Protein AF-A0A1F8GRA8-F1 (afdb_monomer)

Mean predicted aligned error: 15.71 Å

pLDDT: mean 72.62, std 23.19, range [29.02, 98.44]

Organism: NCBI:txid1802701

Solvent-accessible surface area (backbone atoms only — not comparable to full-atom values): 17916 Å² total; per-residue (Å²): 145,88,84,86,67,64,68,67,53,56,54,51,50,64,66,50,58,81,74,65,94,75,79,96,71,73,66,65,79,77,38,56,89,81,42,40,51,81,45,82,34,60,56,68,60,77,49,90,48,97,50,31,36,39,35,34,31,73,59,26,35,38,39,34,60,71,55,36,88,76,52,77,85,74,80,91,77,90,82,91,85,70,95,85,58,67,48,66,90,45,57,40,81,44,78,54,94,94,37,60,22,45,32,38,43,38,69,44,68,89,48,102,39,31,29,46,35,39,37,42,29,34,71,88,76,70,48,74,35,48,41,34,40,32,30,46,87,64,38,69,75,46,82,45,66,47,72,69,25,66,70,36,59,72,61,36,53,52,52,48,51,53,55,76,68,34,86,77,50,36,71,80,48,77,66,68,67,30,62,85,38,71,90,27,41,66,65,36,40,52,63,67,36,63,62,52,69,60,47,60,77,68,56,82,54,59,67,43,82,53,59,72,63,78,35,87,53,85,52,61,71,78,69,36,76,86,46,60,74,47,81,46,77,61,95,48,37,41,34,40,27,24,61,58,36,46,28,37,33,32,35,66,80,82,60,27,25,30,62,73,45,69,48,93,46,70,84,54,31,58,78,49,70,46,74,80,46,91,49,28,36,35,37,32,42,74,89,77,66,43,76,54,34,35,39,31,71,81,78,32,31,35,34,59,113

Nearest PDB structures (foldseek):
  7vph-assembly1_A  TM=5.111E-01  e=4.754E-01  Homo sapiens
  1xs0-assembly2_B  TM=5.071E-01  e=1.178E+00  Escherichia coli K-12
  7aeo-assembly1_A-2  TM=2.341E-01  e=4.754E-01  Homo sapiens
  8c7g-assembly1_A  TM=2.022E-01  e=1.242E+00  Drosophila melanogaster

Foldseek 3Di:
DPDPPPVVVVVVVVVCVVPDDDDDDPPVVVQVPPFWDWDFDADWDWDDDPFWIWIHHHTTIIIGGRPRVVPVVPDDDDDDDDPDHQPCVQWDFDQDPNFTWTWGWDWDPVDVQIKIKIWIAGPVPRDIWIWIFTGHFQEGDDIDGDPVNVVPVRSVVVSVVVQVPDPRHHDQDPLNVPLPRLLCQLVVQCVQCPCVVVCLVVVPDQKDAGDKDWDLDDSCVSFQVVADWDWDDDPQWIWIFRQLFFIKIAGPVVRIIITLGGDPGNQQGFDDWDPPDPFKIWTAGPPPRDTAWIAGNVRRMIGGD

Sequence (305 aa):
MAKKLILPLIIIALVAWKFWPTPEIDAASILEDKYAVSVLASDSRTVDGQDYIAGVTADRVIVLKNVAKIWQEIDNAESNCSSLEFCLSSLKIEEFNDRPYLYINHLDAGSGFGTLIFTLIDLGTQKEYHIGVSGPHNRYENIEVDSETKANTAIYDFLLEKVEKSDLVYRPSGEDLNKENPKNASTRWLIDNEGIHRSIEVGYLKEIPLKFKSYNVDLVEPLSGGATLMEFDNKNYHITSIFKGPVVAYNKTTKDYFILWVPADVYDWVSKIDFVTDSKVRFYDRMDDKAVFDIDLRSNTLELD

Structure (mmCIF, N/CA/C/O backbone):
data_AF-A0A1F8GRA8-F1
#
_entry.id   AF-A0A1F8GRA8-F1
#
loop_
_atom_site.group_PDB
_atom_site.id
_atom_site.type_symbol
_atom_site.label_atom_id
_atom_site.label_alt_id
_atom_site.label_comp_id
_atom_site.label_asym_id
_atom_site.label_entity_id
_atom_site.label_seq_id
_atom_site.pdbx_PDB_ins_code
_atom_site.Cartn_x
_atom_site.Cartn_y
_atom_site.Cartn_z
_atom_site.occupancy
_atom_site.B_iso_or_equiv
_atom_site.auth_seq_id
_atom_site.auth_comp_id
_atom_site.auth_asym_id
_atom_site.auth_atom_id
_atom_site.pdbx_PDB_model_num
ATOM 1 N N . MET A 1 1 ? -59.518 -2.933 38.934 1.00 38.94 1 MET A N 1
ATOM 2 C CA . MET A 1 1 ? -58.776 -4.210 38.868 1.00 38.94 1 MET A CA 1
ATOM 3 C C . MET A 1 1 ? -58.580 -4.579 37.391 1.00 38.94 1 MET A C 1
ATOM 5 O O . MET A 1 1 ? -59.310 -5.407 36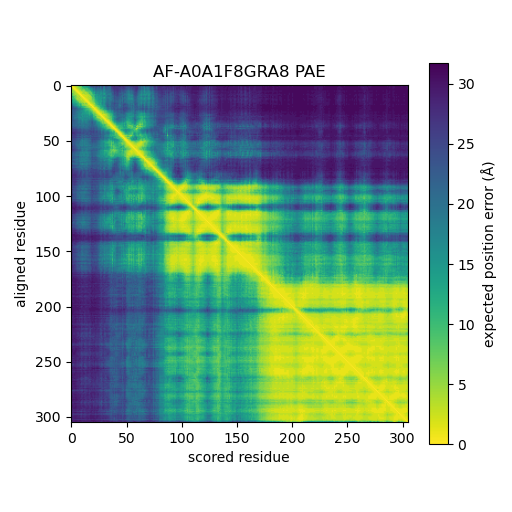.881 1.00 38.94 1 MET A O 1
ATOM 9 N N . ALA A 1 2 ? -57.677 -3.880 36.682 1.00 37.47 2 ALA A N 1
ATOM 10 C CA . ALA A 1 2 ? -57.379 -4.086 35.249 1.00 37.47 2 ALA A CA 1
ATOM 11 C C . ALA A 1 2 ? -56.086 -3.334 34.837 1.00 37.47 2 ALA A C 1
ATOM 13 O O . ALA A 1 2 ? -56.133 -2.386 34.064 1.00 37.47 2 ALA A O 1
ATOM 14 N N . LYS A 1 3 ? -54.928 -3.672 35.428 1.00 34.47 3 LYS A N 1
ATOM 15 C CA . LYS A 1 3 ? -53.634 -3.013 35.111 1.00 34.47 3 LYS A CA 1
ATOM 16 C C . LYS A 1 3 ? -52.426 -3.960 34.994 1.00 34.47 3 LYS A C 1
ATOM 18 O O . LYS A 1 3 ? -51.296 -3.496 34.986 1.00 34.47 3 LYS A O 1
ATOM 23 N N . LYS A 1 4 ? -52.631 -5.279 34.893 1.00 39.62 4 LYS A N 1
ATOM 24 C CA . LYS A 1 4 ? -51.528 -6.267 34.905 1.00 39.62 4 LYS A CA 1
ATOM 25 C C . LYS A 1 4 ? -51.338 -7.089 33.622 1.00 39.62 4 LYS A C 1
ATOM 27 O O . LYS A 1 4 ? -50.551 -8.021 33.640 1.00 39.62 4 LYS A O 1
ATOM 32 N N . LEU A 1 5 ? -51.991 -6.737 32.511 1.00 32.06 5 LEU A N 1
ATOM 33 C CA . LEU A 1 5 ? -51.879 -7.500 31.254 1.00 32.06 5 LEU A CA 1
ATOM 34 C C . LEU A 1 5 ? -51.248 -6.752 30.067 1.00 32.06 5 LEU A C 1
ATOM 36 O O . LEU A 1 5 ? -51.162 -7.320 28.989 1.00 32.06 5 LEU A O 1
ATOM 40 N N . ILE A 1 6 ? -50.776 -5.513 30.235 1.00 38.94 6 ILE A N 1
ATOM 41 C CA . ILE A 1 6 ? -50.302 -4.706 29.092 1.00 38.94 6 ILE A CA 1
ATOM 42 C C . ILE A 1 6 ? -48.860 -5.070 28.680 1.00 38.94 6 ILE A C 1
ATOM 44 O O . ILE A 1 6 ? -48.550 -5.096 27.496 1.00 38.94 6 ILE A O 1
ATOM 48 N N . LEU A 1 7 ? -47.991 -5.429 29.631 1.00 35.69 7 LEU A N 1
ATOM 49 C CA . LEU A 1 7 ? -46.568 -5.687 29.359 1.00 35.69 7 LEU A CA 1
ATOM 50 C C . LEU A 1 7 ? -46.282 -6.966 28.535 1.00 35.69 7 LEU A C 1
ATOM 52 O O . LEU A 1 7 ? -45.469 -6.895 27.618 1.00 35.69 7 LEU A O 1
ATOM 56 N N . PRO A 1 8 ? -46.955 -8.112 28.777 1.00 35.28 8 PRO A N 1
ATOM 57 C CA . PRO A 1 8 ? -46.742 -9.316 27.966 1.00 35.28 8 PRO A CA 1
ATOM 58 C C . PRO A 1 8 ? -47.212 -9.147 26.513 1.00 35.28 8 PRO A C 1
ATOM 60 O O . PRO A 1 8 ? -46.655 -9.754 25.607 1.00 35.28 8 PRO A O 1
ATOM 63 N N . LEU A 1 9 ? -48.218 -8.296 26.279 1.00 31.61 9 LEU A N 1
ATOM 64 C CA . LEU A 1 9 ? -48.796 -8.050 24.954 1.00 31.61 9 LEU A CA 1
ATOM 65 C C . LEU A 1 9 ? -47.898 -7.181 24.060 1.00 31.61 9 LEU A C 1
ATOM 67 O O . LEU A 1 9 ? -47.865 -7.401 22.854 1.00 31.61 9 LEU A O 1
ATOM 71 N N . ILE A 1 10 ? -47.124 -6.258 24.640 1.00 40.72 10 ILE A N 1
ATOM 72 C CA . ILE A 1 10 ? -46.141 -5.443 23.902 1.00 40.72 10 ILE A CA 1
ATOM 73 C C . ILE A 1 10 ? -44.953 -6.306 23.442 1.00 40.72 10 ILE A C 1
ATOM 75 O O . ILE A 1 10 ? -44.468 -6.156 22.325 1.00 40.72 10 ILE A O 1
ATOM 79 N N . ILE A 1 11 ? -44.533 -7.269 24.268 1.00 38.31 11 ILE A N 1
ATOM 80 C CA . ILE A 1 11 ? -43.420 -8.177 23.951 1.00 38.31 11 ILE A CA 1
ATOM 81 C C . ILE A 1 11 ? -43.832 -9.202 22.880 1.00 38.31 11 ILE A C 1
ATOM 83 O O . ILE A 1 11 ? -43.063 -9.475 21.961 1.00 38.31 11 ILE A O 1
ATOM 87 N N . ILE A 1 12 ? -45.072 -9.708 22.924 1.00 35.72 12 ILE A N 1
ATOM 88 C CA . ILE A 1 12 ? -45.616 -10.574 21.861 1.00 35.72 12 ILE A CA 1
ATOM 89 C C . ILE A 1 12 ? -45.746 -9.808 20.531 1.00 35.72 12 ILE A C 1
ATOM 91 O O . ILE A 1 12 ? -45.500 -10.387 19.475 1.00 35.72 12 ILE A O 1
ATOM 95 N N . ALA A 1 13 ? -46.064 -8.508 20.561 1.00 35.28 13 ALA A N 1
ATOM 96 C CA . ALA A 1 13 ? -46.162 -7.684 19.355 1.00 35.28 13 ALA A CA 1
ATOM 97 C C . ALA A 1 13 ? -44.804 -7.458 18.658 1.00 35.28 13 ALA A C 1
ATOM 99 O O . ALA A 1 13 ? -44.751 -7.470 17.431 1.00 35.28 13 ALA A O 1
ATOM 100 N N . LEU A 1 14 ? -43.704 -7.340 19.414 1.00 38.41 14 LEU A N 1
ATOM 101 C CA . LEU A 1 14 ? -42.347 -7.205 18.857 1.00 38.41 14 LEU A CA 1
ATOM 102 C C . LEU A 1 14 ? -41.827 -8.509 18.226 1.00 38.41 14 LEU A C 1
ATOM 104 O O . LEU A 1 14 ? -41.132 -8.467 17.215 1.00 38.41 14 LEU A O 1
ATOM 108 N N . VAL A 1 15 ? -42.214 -9.674 18.759 1.00 35.38 15 VAL A N 1
ATOM 109 C CA . VAL A 1 15 ? -41.854 -10.986 18.181 1.00 35.38 15 VAL A CA 1
ATOM 110 C C . VAL A 1 15 ? -42.743 -11.340 16.976 1.00 35.38 15 VAL A C 1
ATOM 112 O O . VAL A 1 15 ? -42.276 -11.948 16.012 1.00 35.38 15 VAL A O 1
ATOM 115 N N . ALA A 1 16 ? -44.010 -10.911 16.974 1.00 31.11 16 ALA A N 1
ATOM 116 C CA . ALA A 1 16 ? -44.929 -11.092 15.845 1.00 31.11 16 ALA A CA 1
ATOM 117 C C . ALA A 1 16 ? -44.652 -10.146 14.656 1.00 31.11 16 ALA A C 1
ATOM 119 O O . ALA A 1 16 ? -45.157 -10.383 13.555 1.00 31.11 16 ALA A O 1
ATOM 120 N N . TRP A 1 17 ? -43.813 -9.119 14.842 1.00 37.03 17 TRP A N 1
ATOM 121 C CA . TRP A 1 17 ? -43.424 -8.139 13.817 1.00 37.03 17 TRP A CA 1
ATOM 122 C C . TRP A 1 17 ? -42.727 -8.772 12.601 1.00 37.03 17 TRP A C 1
ATOM 124 O O . TRP A 1 17 ? -42.743 -8.222 11.505 1.00 37.03 17 TRP A O 1
ATOM 134 N N . LYS A 1 18 ? -42.192 -9.990 12.764 1.00 37.09 18 LYS A N 1
ATOM 135 C CA . LYS A 1 18 ? -41.554 -10.761 11.691 1.00 37.09 18 LYS A CA 1
ATOM 136 C C . LYS A 1 18 ? -42.541 -11.338 10.662 1.00 37.09 18 LYS A C 1
ATOM 138 O O . LYS A 1 18 ? -42.082 -11.850 9.645 1.00 37.09 18 LYS A O 1
ATOM 143 N N . PHE A 1 19 ? -43.861 -11.296 10.905 1.00 32.94 19 PHE A N 1
ATOM 144 C CA . PHE A 1 19 ? -44.804 -12.088 10.105 1.00 32.94 19 PHE A CA 1
ATOM 145 C C . PHE A 1 19 ? -45.993 -11.387 9.444 1.00 32.94 19 PHE A C 1
ATOM 147 O O . PHE A 1 19 ? -46.486 -12.015 8.522 1.00 32.94 19 PHE A O 1
ATOM 154 N N . TRP A 1 20 ? -46.434 -10.157 9.764 1.00 29.02 20 TRP A N 1
ATOM 155 C CA . TRP A 1 20 ? -47.530 -9.482 9.017 1.00 29.02 20 TRP A CA 1
ATOM 156 C C . TRP A 1 20 ? -47.402 -7.944 8.954 1.00 29.02 20 TRP A C 1
ATOM 158 O O . TRP A 1 20 ? -46.931 -7.340 9.916 1.00 29.02 20 TRP A O 1
ATOM 168 N N . PRO A 1 21 ? -47.887 -7.281 7.880 1.00 35.12 21 PRO A N 1
ATOM 169 C CA . PRO A 1 21 ? -47.778 -5.834 7.715 1.00 35.12 21 PRO A CA 1
ATOM 170 C C . PRO A 1 21 ? -49.035 -5.120 8.237 1.00 35.12 21 PRO A C 1
ATOM 172 O O . PRO A 1 21 ? -50.057 -5.123 7.560 1.00 35.12 21 PRO A O 1
ATOM 175 N N . THR A 1 22 ? -48.988 -4.490 9.415 1.00 30.08 22 THR A N 1
ATOM 176 C CA . THR A 1 22 ? -49.979 -3.471 9.848 1.00 30.08 22 THR A CA 1
ATOM 177 C C . THR A 1 22 ? -49.366 -2.523 10.903 1.00 30.08 22 THR A C 1
ATOM 179 O O . THR A 1 22 ? -48.284 -2.810 11.410 1.00 30.08 22 THR A O 1
ATOM 182 N N . PRO A 1 23 ? -50.031 -1.386 11.193 1.00 31.55 23 PRO A N 1
ATOM 183 C CA . PRO A 1 23 ?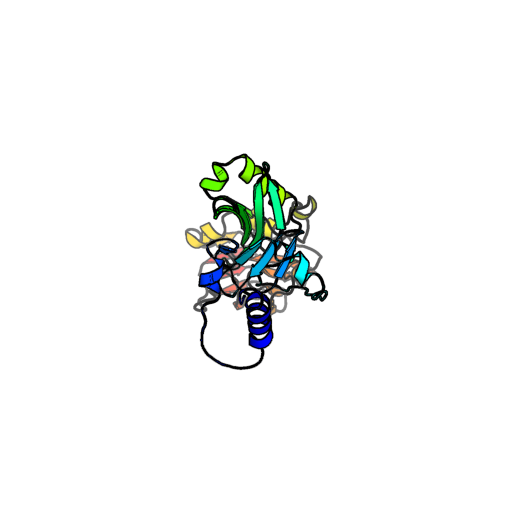 -49.538 -0.021 10.984 1.00 31.55 23 PRO A CA 1
ATOM 184 C C . PRO A 1 23 ? -48.407 0.404 11.943 1.00 31.55 23 PRO A C 1
ATOM 186 O O . PRO A 1 23 ? -48.332 -0.069 13.075 1.00 31.55 23 PRO A O 1
ATOM 189 N N . GLU A 1 24 ? -47.569 1.343 11.494 1.00 35.84 24 GLU A N 1
ATOM 190 C CA . GLU A 1 24 ? -46.482 1.970 12.261 1.00 35.84 24 GLU A CA 1
ATOM 191 C C . GLU A 1 24 ? -46.962 2.471 13.633 1.00 35.84 24 GLU A C 1
ATOM 193 O O . GLU A 1 24 ? -47.624 3.502 13.755 1.00 35.84 24 GLU A O 1
ATOM 198 N N . ILE A 1 25 ? -46.617 1.728 14.683 1.00 34.84 25 ILE A N 1
ATOM 199 C CA . ILE A 1 25 ? -46.577 2.244 16.047 1.00 34.84 25 ILE A CA 1
ATOM 200 C C . ILE A 1 25 ? -45.105 2.517 16.326 1.00 34.84 25 ILE A C 1
ATOM 202 O O . ILE A 1 25 ? -44.299 1.587 16.358 1.00 34.84 25 ILE A O 1
ATOM 206 N N . ASP A 1 26 ? -44.767 3.793 16.499 1.00 40.56 26 ASP A N 1
ATOM 207 C CA . ASP A 1 26 ? -43.420 4.258 16.819 1.00 40.56 26 ASP A CA 1
ATOM 208 C C . ASP A 1 26 ? -43.030 3.821 18.241 1.00 40.56 26 ASP A C 1
ATOM 210 O O . ASP A 1 26 ? -43.221 4.532 19.231 1.00 40.56 26 ASP A O 1
ATOM 214 N N . ALA A 1 27 ? -42.533 2.588 18.345 1.00 35.03 27 ALA A N 1
ATOM 215 C CA . ALA A 1 27 ? -42.072 1.988 19.590 1.00 35.03 27 ALA A CA 1
ATOM 216 C C . ALA A 1 27 ? -40.836 2.703 20.172 1.00 35.03 27 ALA A C 1
ATOM 218 O O . ALA A 1 27 ? -40.592 2.576 21.374 1.00 35.03 27 ALA A O 1
ATOM 219 N N . ALA A 1 28 ? -40.094 3.474 19.363 1.00 36.34 28 ALA A N 1
ATOM 220 C CA . ALA A 1 28 ? -38.938 4.242 19.820 1.00 36.34 28 ALA A CA 1
ATOM 221 C C . ALA A 1 28 ? -39.371 5.376 20.765 1.00 36.34 28 ALA A C 1
ATOM 223 O O . ALA A 1 28 ? -38.799 5.526 21.845 1.00 36.34 28 ALA A O 1
ATOM 224 N N . SER A 1 29 ? -40.484 6.051 20.451 1.00 36.22 29 SER A N 1
ATOM 225 C CA . SER A 1 29 ? -41.039 7.142 21.273 1.00 36.22 29 SER A CA 1
ATOM 226 C C . SER A 1 29 ? -41.437 6.745 22.707 1.00 36.22 29 SER A C 1
ATOM 228 O O . SER A 1 29 ? -41.532 7.594 23.590 1.00 36.22 29 SER A O 1
ATOM 230 N N . ILE A 1 30 ? -41.670 5.453 22.976 1.00 36.81 30 ILE A N 1
ATOM 231 C CA . ILE A 1 30 ? -42.109 4.955 24.294 1.00 36.81 30 ILE A CA 1
ATOM 232 C C . ILE A 1 30 ? -40.911 4.620 25.209 1.00 36.81 30 ILE A C 1
ATOM 234 O O . ILE A 1 30 ? -41.074 4.527 26.430 1.00 36.81 30 ILE A O 1
ATOM 238 N N . LEU A 1 31 ? -39.707 4.442 24.651 1.00 38.72 31 LEU A N 1
ATOM 239 C CA . LEU A 1 31 ? -38.525 3.938 25.369 1.00 38.72 31 LEU A CA 1
ATOM 240 C C . LEU A 1 31 ? -37.440 5.001 25.629 1.00 38.72 31 LEU A C 1
ATOM 242 O O . LEU A 1 31 ? -36.663 4.838 26.578 1.00 38.72 31 LEU A O 1
ATOM 246 N N . GLU A 1 32 ? -37.416 6.083 24.844 1.00 41.16 32 GLU A N 1
ATOM 247 C CA . GLU A 1 32 ? -36.390 7.144 24.882 1.00 41.16 32 GLU A CA 1
ATOM 248 C C . GLU A 1 32 ? -36.290 7.878 26.234 1.00 41.16 32 GLU A C 1
ATOM 250 O O . GLU A 1 32 ? -35.200 8.264 26.643 1.00 41.16 32 GLU A O 1
ATOM 255 N N . ASP A 1 33 ? -37.376 7.980 27.004 1.00 40.03 33 ASP A N 1
ATOM 256 C CA . ASP A 1 33 ? -37.388 8.824 28.212 1.00 40.03 33 ASP A CA 1
ATOM 257 C C . ASP A 1 33 ? -36.866 8.151 29.498 1.00 40.03 33 ASP A C 1
ATOM 259 O O . ASP A 1 33 ? -36.750 8.809 30.538 1.00 40.03 33 ASP A O 1
ATOM 263 N N . LYS A 1 34 ? -36.569 6.839 29.495 1.00 36.44 34 LYS A N 1
ATOM 264 C CA . LYS A 1 34 ? -36.129 6.142 30.729 1.00 36.44 34 LYS A CA 1
ATOM 265 C C . LYS A 1 34 ? -35.102 5.022 30.588 1.00 36.44 34 LYS A C 1
ATOM 267 O O . LYS A 1 34 ? -34.460 4.711 31.593 1.00 36.44 34 LYS A O 1
ATOM 272 N N . TYR A 1 35 ? -34.984 4.372 29.430 1.00 38.34 35 TYR A N 1
ATOM 273 C CA . TYR A 1 35 ? -34.264 3.091 29.347 1.00 38.34 35 TYR A CA 1
ATOM 274 C C . TYR A 1 35 ? -33.396 2.916 28.098 1.00 38.34 35 TYR A C 1
ATOM 276 O O . TYR A 1 35 ? -32.721 1.891 28.022 1.00 38.34 35 TYR A O 1
ATOM 284 N N . ALA A 1 36 ? -33.398 3.878 27.169 1.00 42.53 36 ALA A N 1
ATOM 285 C CA . ALA A 1 36 ? -32.696 3.798 25.892 1.00 42.53 36 ALA A CA 1
ATOM 286 C C . ALA A 1 36 ? -31.819 5.037 25.640 1.00 42.53 36 ALA A C 1
ATOM 288 O O . ALA A 1 36 ? -32.279 6.162 25.813 1.00 42.53 36 ALA A O 1
ATOM 289 N N . VAL A 1 37 ? -30.575 4.828 25.200 1.00 46.31 37 VAL A N 1
ATOM 290 C CA . VAL A 1 37 ? -29.747 5.858 24.545 1.00 46.31 37 VAL A CA 1
ATOM 291 C C . VAL A 1 37 ? -29.644 5.481 23.070 1.00 46.31 37 VAL A C 1
ATOM 293 O O . VAL A 1 37 ? -29.324 4.331 22.772 1.00 46.31 37 VAL A O 1
ATOM 296 N N . SER A 1 38 ? -29.952 6.427 22.180 1.00 42.97 38 SER A N 1
ATOM 297 C CA . SER A 1 38 ? -29.858 6.291 20.722 1.00 42.97 38 SER A CA 1
ATOM 298 C C . SER A 1 38 ? -28.660 7.099 20.219 1.00 42.97 38 SER A C 1
ATOM 300 O O . SER A 1 38 ? -28.699 8.325 20.263 1.00 42.97 38 SER A O 1
ATOM 302 N N . VAL A 1 39 ? -27.624 6.429 19.720 1.00 46.91 39 VAL A N 1
ATOM 303 C CA . VAL A 1 39 ? -26.461 7.036 19.025 1.00 46.91 39 VAL A CA 1
ATOM 304 C C . VAL A 1 39 ? -26.535 6.650 17.552 1.00 46.91 39 VAL A C 1
ATOM 306 O O . VAL A 1 39 ? -27.172 5.652 17.287 1.00 46.91 39 VAL A O 1
ATOM 309 N N . LEU A 1 40 ? -25.962 7.364 16.580 1.00 42.66 40 LEU A N 1
ATOM 310 C CA . LEU A 1 40 ? -26.066 6.960 15.164 1.00 42.66 40 LEU A CA 1
ATOM 311 C C . LEU A 1 40 ? -25.145 5.752 14.826 1.00 42.66 40 LEU A C 1
ATOM 313 O O . LEU A 1 40 ? -23.978 5.782 15.197 1.00 42.66 40 LEU A O 1
ATOM 317 N N . ALA A 1 41 ? -25.611 4.703 14.128 1.00 40.16 41 ALA A N 1
ATOM 318 C CA . ALA A 1 41 ? -24.789 3.568 13.637 1.00 40.16 41 ALA A CA 1
ATOM 319 C C . ALA A 1 41 ? -25.473 2.736 12.536 1.00 40.16 41 ALA A C 1
ATOM 321 O O . ALA A 1 41 ? -26.677 2.786 12.433 1.00 40.16 41 ALA A O 1
ATOM 322 N N . SER A 1 42 ? -24.748 1.946 11.734 1.00 34.59 42 SER A N 1
ATOM 323 C CA . SER A 1 42 ? -25.339 1.112 10.666 1.00 34.59 42 SER A CA 1
ATOM 324 C C . SER A 1 42 ? -25.218 -0.401 10.905 1.00 34.59 42 SER A C 1
ATOM 326 O O . SER A 1 42 ? -24.192 -0.886 11.371 1.00 34.59 42 SER A O 1
ATOM 328 N N . ASP A 1 43 ? -26.301 -1.098 10.538 1.00 34.25 43 ASP A N 1
ATOM 329 C CA . ASP A 1 43 ? -26.637 -2.532 10.563 1.00 34.25 43 ASP A CA 1
ATOM 330 C C . ASP A 1 43 ? -26.826 -3.262 11.905 1.00 34.25 43 ASP A C 1
ATOM 332 O O . ASP A 1 43 ? -26.076 -3.119 12.860 1.00 34.25 43 ASP A O 1
ATOM 336 N N . SER A 1 44 ? -27.873 -4.102 11.970 1.00 33.19 44 SER A N 1
ATOM 337 C CA . SER A 1 44 ? -28.440 -4.611 13.225 1.00 33.19 44 SER A CA 1
ATOM 338 C C . SER A 1 44 ? -27.918 -5.952 13.724 1.00 33.19 44 SER A C 1
ATOM 340 O O . SER A 1 44 ? -27.968 -6.930 12.980 1.00 33.19 44 SER A O 1
ATOM 342 N N . ARG A 1 45 ? 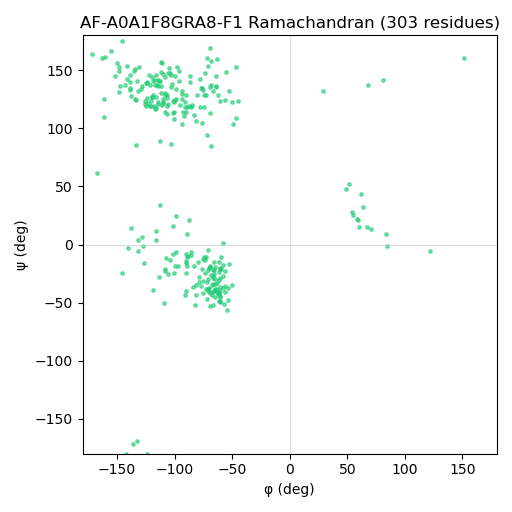-27.554 -6.016 15.016 1.00 37.41 45 ARG A N 1
ATOM 343 C CA . ARG A 1 45 ? -27.360 -7.223 15.856 1.00 37.41 45 ARG A CA 1
ATOM 344 C C . ARG A 1 45 ? -27.146 -6.809 17.336 1.00 37.41 45 ARG A C 1
ATOM 346 O O . ARG A 1 45 ? -26.907 -5.631 17.607 1.00 37.41 45 ARG A O 1
ATOM 353 N N . THR A 1 46 ? -27.283 -7.749 18.281 1.00 41.38 46 THR A N 1
ATOM 354 C CA . THR A 1 46 ? -27.322 -7.520 19.747 1.00 41.38 46 THR A CA 1
ATOM 355 C C . THR A 1 46 ? -26.063 -7.984 20.500 1.00 41.38 46 THR A C 1
ATOM 357 O O . THR A 1 46 ? -25.509 -9.026 20.163 1.00 41.38 46 THR A O 1
ATOM 360 N N . VAL A 1 47 ? -25.645 -7.259 21.551 1.00 40.31 47 VAL A N 1
ATOM 361 C CA . VAL A 1 47 ? -24.518 -7.618 22.450 1.00 40.31 47 VAL A CA 1
ATOM 362 C C . VAL A 1 47 ? -24.964 -7.669 23.921 1.00 40.31 47 VAL A C 1
ATOM 364 O O . VAL A 1 47 ? -25.731 -6.807 24.356 1.00 40.31 47 VAL A O 1
ATOM 367 N N . ASP A 1 48 ? -24.476 -8.676 24.664 1.00 42.75 48 ASP A N 1
ATOM 368 C CA . ASP A 1 48 ? -24.846 -9.025 26.050 1.00 42.75 48 ASP A CA 1
ATOM 369 C C . ASP A 1 48 ? -23.798 -8.543 27.076 1.00 42.75 48 ASP A C 1
ATOM 371 O O . ASP A 1 48 ? -22.618 -8.895 27.012 1.00 42.75 48 ASP A O 1
ATOM 375 N N . GLY A 1 49 ? -24.245 -7.746 28.047 1.00 46.94 49 GLY A N 1
ATOM 376 C CA . GLY A 1 49 ? -23.546 -7.446 29.294 1.00 46.94 49 GLY A CA 1
ATOM 377 C C . GLY A 1 49 ? -24.542 -7.550 30.449 1.00 46.94 49 GLY A C 1
ATOM 378 O O . GLY A 1 49 ? -25.727 -7.302 30.252 1.00 46.94 49 GLY A O 1
ATOM 379 N N . GLN A 1 50 ? -24.085 -7.905 31.657 1.00 47.28 50 GLN A N 1
ATOM 380 C CA . GLN A 1 50 ? -24.940 -8.423 32.748 1.00 47.28 50 GLN A CA 1
ATOM 381 C C . GLN A 1 50 ? -26.178 -7.573 33.128 1.00 47.28 50 GLN A C 1
ATOM 383 O O . GLN A 1 50 ? -27.106 -8.130 33.708 1.00 47.28 50 GLN A O 1
ATOM 388 N N . ASP A 1 51 ? -26.250 -6.293 32.734 1.00 49.03 51 ASP A N 1
ATOM 389 C CA . ASP A 1 51 ? -27.417 -5.413 32.912 1.00 49.03 51 ASP A CA 1
ATOM 390 C C . ASP A 1 51 ? -27.848 -4.618 31.651 1.00 49.03 51 ASP A C 1
ATOM 392 O O . ASP A 1 51 ? -28.775 -3.802 31.734 1.00 49.03 51 ASP A O 1
ATOM 396 N N . TYR A 1 52 ? -27.225 -4.824 30.482 1.00 51.56 52 TYR A N 1
ATOM 397 C CA . TYR A 1 52 ? -27.450 -4.014 29.272 1.00 51.56 52 TYR A CA 1
ATOM 398 C C . TYR A 1 52 ? -27.512 -4.867 27.996 1.00 51.56 52 TYR A C 1
ATOM 400 O O . TYR A 1 52 ? -26.707 -5.774 27.815 1.00 51.56 52 TYR A O 1
ATOM 408 N N . ILE A 1 53 ? -28.436 -4.532 27.089 1.00 52.47 53 ILE A N 1
ATOM 409 C CA . ILE A 1 53 ? -28.460 -5.034 25.706 1.00 52.47 53 ILE A CA 1
ATOM 410 C C . ILE A 1 53 ? -28.207 -3.847 24.783 1.00 52.47 53 ILE A C 1
ATOM 412 O O . ILE A 1 53 ? -28.980 -2.892 24.806 1.00 52.47 53 ILE A O 1
ATOM 416 N N . ALA A 1 54 ? -27.160 -3.899 23.966 1.00 52.28 54 ALA A N 1
ATOM 417 C CA . ALA A 1 54 ? -26.975 -2.949 22.871 1.00 52.28 54 ALA A CA 1
ATOM 418 C C . ALA A 1 54 ? -27.455 -3.599 21.572 1.00 52.28 54 ALA A C 1
ATOM 420 O O . ALA A 1 54 ? -27.006 -4.694 21.249 1.00 52.28 54 ALA A O 1
ATOM 421 N N . GLY A 1 55 ? -28.375 -2.961 20.855 1.00 51.16 55 GLY A N 1
ATOM 422 C CA . GLY A 1 55 ? -28.800 -3.351 19.515 1.00 51.16 55 GLY A CA 1
ATOM 423 C C . GLY A 1 55 ? -28.428 -2.259 18.526 1.00 51.16 55 GLY A C 1
ATOM 424 O O . GLY A 1 55 ? -28.599 -1.085 18.825 1.00 51.16 55 GLY A O 1
ATOM 425 N N . VAL A 1 56 ? -27.920 -2.626 17.360 1.00 46.75 56 VAL A N 1
ATOM 426 C CA . VAL A 1 56 ? -27.648 -1.665 16.282 1.00 46.75 56 VAL A CA 1
ATOM 427 C C . VAL A 1 56 ? -28.820 -1.691 15.277 1.00 46.75 56 VAL A C 1
ATOM 429 O O . VAL A 1 56 ? -29.543 -2.683 15.197 1.00 46.75 56 VAL A O 1
ATOM 432 N N . THR A 1 57 ? -29.094 -0.604 14.568 1.00 48.66 57 THR A N 1
ATOM 433 C CA . THR A 1 57 ? -30.010 -0.485 13.418 1.00 48.66 57 THR A CA 1
ATOM 434 C C . THR A 1 57 ? -29.224 0.080 12.235 1.00 48.66 57 THR A C 1
ATOM 436 O O . THR A 1 57 ? -28.037 0.335 12.361 1.00 48.66 57 THR A O 1
ATOM 439 N N . ALA A 1 58 ? -29.850 0.279 11.071 1.00 40.66 58 ALA A N 1
ATOM 440 C CA . ALA A 1 58 ? -29.193 0.903 9.914 1.00 40.66 58 ALA A CA 1
ATOM 441 C C . ALA A 1 58 ? -28.684 2.336 10.179 1.00 40.66 58 ALA A C 1
ATOM 443 O O . ALA A 1 58 ? -27.815 2.814 9.453 1.00 40.66 58 ALA A O 1
ATOM 444 N N . ASP A 1 59 ? -29.231 3.015 11.186 1.00 40.97 59 ASP A N 1
ATOM 445 C CA . ASP A 1 59 ? -28.877 4.386 11.539 1.00 40.97 59 ASP A CA 1
ATOM 446 C C . ASP A 1 59 ? -28.593 4.624 13.029 1.00 40.97 59 ASP A C 1
ATOM 448 O O . ASP A 1 59 ? -28.172 5.733 13.333 1.00 40.97 59 ASP A O 1
ATOM 452 N N . ARG A 1 60 ? -28.779 3.663 13.958 1.00 45.59 60 ARG A N 1
ATOM 453 C CA . ARG A 1 60 ? -28.605 3.869 15.408 1.00 45.59 60 ARG A CA 1
ATOM 454 C C . ARG A 1 60 ? -27.970 2.708 16.194 1.00 45.59 60 ARG A C 1
ATOM 456 O O . ARG A 1 60 ? -28.158 1.551 15.863 1.00 45.59 60 ARG A O 1
ATOM 463 N N . VAL A 1 61 ? -27.305 2.989 17.317 1.00 52.62 61 VAL A N 1
ATOM 464 C CA . VAL A 1 61 ? -27.075 2.074 18.446 1.00 52.62 61 VAL A CA 1
ATOM 465 C C . VAL A 1 61 ? -28.097 2.392 19.529 1.00 52.62 61 VAL A C 1
ATOM 467 O O . VAL A 1 61 ? -28.161 3.520 20.012 1.00 52.62 61 VAL A O 1
ATOM 470 N N . ILE A 1 62 ? -28.866 1.391 19.936 1.00 57.38 62 ILE A N 1
ATOM 471 C CA . ILE A 1 62 ? -29.851 1.440 21.011 1.00 57.38 62 ILE A CA 1
ATOM 472 C C . ILE A 1 62 ? -29.303 0.642 22.191 1.00 57.38 62 ILE A C 1
ATOM 474 O O . ILE A 1 62 ? -29.185 -0.579 22.111 1.00 57.38 62 ILE A O 1
ATOM 478 N N . VAL A 1 63 ? -29.005 1.306 23.307 1.00 54.66 63 VAL A N 1
ATOM 479 C CA . VAL A 1 63 ? -28.580 0.633 24.548 1.00 54.66 63 VAL A CA 1
ATOM 480 C C . VAL A 1 63 ? -29.750 0.557 25.523 1.00 54.66 63 VAL A C 1
ATOM 482 O O . VAL A 1 63 ? -30.190 1.581 26.035 1.00 54.66 63 VAL A O 1
ATOM 485 N N . LEU A 1 64 ? -30.240 -0.652 25.799 1.00 55.09 64 LEU A N 1
ATOM 486 C CA . LEU A 1 64 ? -31.337 -0.938 26.723 1.00 55.09 64 LEU A CA 1
ATOM 487 C C . LEU A 1 64 ? -30.810 -1.425 28.075 1.00 55.09 64 LEU A C 1
ATOM 489 O O . LEU A 1 64 ? -30.146 -2.456 28.160 1.00 55.09 64 LEU A O 1
ATOM 493 N N . LYS A 1 65 ? -31.167 -0.726 29.155 1.00 51.12 65 LYS A N 1
ATOM 494 C CA . LYS A 1 65 ? -30.842 -1.115 30.540 1.00 51.12 65 LYS A CA 1
ATOM 495 C C . LYS A 1 65 ? -31.902 -2.066 31.123 1.00 51.12 65 LYS A C 1
ATOM 497 O O . LYS A 1 65 ? -33.094 -1.816 30.960 1.00 51.12 65 LYS A O 1
ATOM 502 N N . ASN A 1 66 ? -31.493 -3.094 31.877 1.00 53.53 66 ASN A N 1
ATOM 503 C CA . ASN A 1 66 ? -32.335 -4.048 32.634 1.00 53.53 66 ASN A CA 1
ATOM 504 C C . ASN A 1 66 ? -33.176 -5.073 31.834 1.00 53.53 66 ASN A C 1
ATOM 506 O O . ASN A 1 66 ? -34.042 -5.730 32.416 1.00 53.53 66 ASN A O 1
ATOM 510 N N . VAL A 1 67 ? -32.945 -5.263 30.532 1.00 50.16 67 VAL A N 1
ATOM 511 C CA . VAL A 1 67 ? -33.694 -6.260 29.723 1.00 50.16 67 VAL A CA 1
ATOM 512 C C . VAL A 1 67 ? -33.013 -7.645 29.711 1.00 50.16 67 VAL A C 1
ATOM 514 O O . VAL A 1 67 ? -33.659 -8.657 29.434 1.00 50.16 67 VAL A O 1
ATOM 517 N N . ALA A 1 68 ? -31.738 -7.714 30.114 1.00 45.62 68 ALA A N 1
ATOM 518 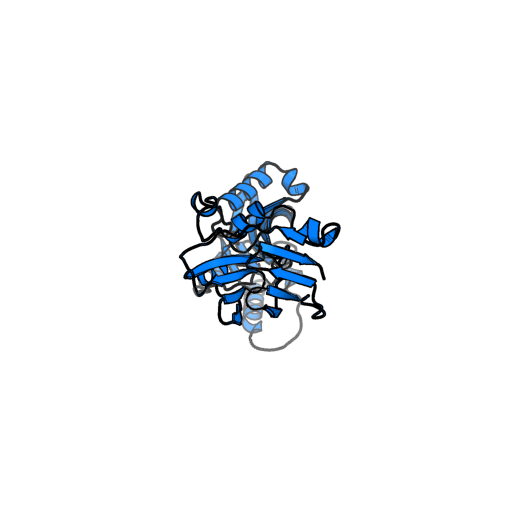C CA . ALA A 1 68 ? -30.879 -8.901 30.029 1.00 45.62 68 ALA A CA 1
ATOM 519 C C . ALA A 1 68 ? -31.445 -10.153 30.732 1.00 45.62 68 ALA A C 1
ATOM 521 O O . ALA A 1 68 ? -31.344 -11.261 30.211 1.00 45.62 68 ALA A O 1
ATOM 522 N N . LYS A 1 69 ? -32.146 -9.999 31.864 1.00 40.78 69 LYS A N 1
ATOM 523 C CA . LYS A 1 69 ? -32.591 -11.148 32.674 1.00 40.78 69 LYS A CA 1
ATOM 524 C C . LYS A 1 69 ? -33.687 -12.015 32.029 1.00 40.78 69 LYS A C 1
ATOM 526 O O . LYS A 1 69 ? -33.892 -13.138 32.471 1.00 40.78 69 LYS A O 1
ATOM 531 N N . ILE A 1 70 ? -34.416 -11.504 31.033 1.00 38.22 70 ILE A N 1
ATOM 532 C CA . ILE A 1 70 ? -35.507 -12.241 30.358 1.00 38.22 70 ILE A CA 1
ATOM 533 C C . ILE A 1 70 ? -35.043 -12.826 29.015 1.00 38.22 70 ILE A C 1
ATOM 535 O O . ILE A 1 70 ? -35.609 -13.807 28.545 1.00 38.22 70 ILE A O 1
ATOM 539 N N . TRP A 1 71 ? -34.013 -12.244 28.398 1.00 37.72 71 TRP A N 1
ATOM 540 C CA . TRP A 1 71 ? -33.595 -12.577 27.033 1.00 37.72 71 TRP A CA 1
ATOM 541 C C . TRP A 1 71 ? -32.436 -13.584 26.955 1.00 37.72 71 TRP A C 1
ATOM 543 O O . TRP A 1 71 ? -32.285 -14.254 25.937 1.00 37.72 71 TRP A O 1
ATOM 553 N N . GLN A 1 72 ? -31.684 -13.769 28.047 1.00 38.19 72 GLN A N 1
ATOM 554 C CA . GLN A 1 72 ? -30.596 -14.756 28.168 1.00 38.19 72 GLN A CA 1
ATOM 555 C C . GLN A 1 72 ? -31.031 -16.222 27.971 1.00 38.19 72 GLN A C 1
ATOM 557 O O . GLN A 1 72 ? -30.184 -17.099 27.830 1.00 38.19 72 GLN A O 1
ATOM 562 N N . GLU A 1 73 ? -32.334 -16.511 27.930 1.00 39.41 73 GLU A N 1
ATOM 563 C CA . GLU A 1 73 ? -32.844 -17.861 27.663 1.00 39.41 73 GLU A CA 1
ATOM 564 C C . GLU A 1 73 ? -32.976 -18.188 26.162 1.00 39.41 73 GLU A C 1
ATOM 566 O O . GLU A 1 73 ? -33.246 -19.342 25.831 1.00 39.41 73 GLU A O 1
ATOM 571 N N . ILE A 1 74 ? -32.803 -17.218 25.249 1.00 38.34 74 ILE A N 1
ATOM 572 C CA . ILE A 1 74 ? -33.254 -17.376 23.853 1.00 38.34 74 ILE A CA 1
ATOM 573 C C . ILE A 1 74 ? -32.139 -17.429 22.796 1.00 38.34 74 ILE A C 1
ATOM 575 O O . ILE A 1 74 ? -32.359 -18.106 21.795 1.00 38.34 74 ILE A O 1
ATOM 579 N N . ASP A 1 75 ? -30.959 -16.820 22.966 1.00 34.28 75 ASP A N 1
ATOM 580 C CA . ASP A 1 75 ? -30.088 -16.585 21.796 1.00 34.28 75 ASP A CA 1
ATOM 581 C C . ASP A 1 75 ? -28.608 -16.957 22.001 1.00 34.28 75 ASP A C 1
ATOM 583 O O . ASP A 1 75 ? -27.761 -16.137 22.338 1.00 34.28 75 ASP A O 1
ATOM 587 N N . ASN A 1 76 ? -28.298 -18.237 21.770 1.00 33.38 76 ASN A N 1
ATOM 588 C CA . ASN A 1 76 ? -26.941 -18.747 21.565 1.00 33.38 76 ASN A CA 1
ATOM 589 C C . ASN A 1 76 ? -26.817 -19.228 20.110 1.00 33.38 76 ASN A C 1
ATOM 591 O O . ASN A 1 76 ? -27.074 -20.402 19.839 1.00 33.38 76 ASN A O 1
ATOM 595 N N . ALA A 1 77 ? -26.424 -18.352 19.180 1.00 34.59 77 ALA A N 1
ATOM 596 C CA . ALA A 1 77 ? -25.902 -18.756 17.870 1.00 34.59 77 ALA A CA 1
ATOM 597 C C . ALA A 1 77 ? -25.116 -17.623 17.174 1.00 34.59 77 ALA A C 1
ATOM 599 O O . ALA A 1 77 ? -25.685 -16.634 16.733 1.00 34.59 77 ALA A O 1
ATOM 600 N N . GLU A 1 78 ? -23.797 -17.823 17.108 1.00 40.12 78 GLU A N 1
ATOM 601 C CA . GLU A 1 78 ? -22.832 -17.474 16.047 1.00 40.12 78 GLU A CA 1
ATOM 602 C C . GLU A 1 78 ? -23.059 -16.260 15.120 1.00 40.12 78 GLU A C 1
ATOM 604 O O . GLU A 1 78 ? -24.025 -16.196 14.366 1.00 40.12 78 GLU A O 1
ATOM 609 N N . SER A 1 79 ? -22.006 -15.442 14.959 1.00 37.03 79 SER A N 1
ATOM 610 C CA . SER A 1 79 ? -21.627 -14.948 13.624 1.00 37.03 79 SER A CA 1
ATOM 611 C C . SER A 1 79 ? -20.183 -14.432 13.557 1.00 37.03 79 SER A C 1
ATOM 613 O O . SER A 1 79 ? -19.811 -13.533 14.309 1.00 37.03 79 SER A O 1
ATOM 615 N N . ASN A 1 80 ? -19.408 -14.974 12.611 1.00 34.03 80 ASN A N 1
ATOM 616 C CA . ASN A 1 80 ? -18.150 -14.421 12.096 1.00 34.03 80 ASN A CA 1
ATOM 617 C C . ASN A 1 80 ? -18.434 -13.205 11.185 1.00 34.03 80 ASN A C 1
ATOM 619 O O . ASN A 1 80 ? -19.440 -13.216 10.475 1.00 34.03 80 ASN A O 1
ATOM 623 N N . CYS A 1 81 ? -17.544 -12.204 11.153 1.00 38.78 81 CYS A N 1
ATOM 624 C CA . CYS A 1 81 ? -17.665 -11.012 10.294 1.00 38.78 81 CYS A CA 1
ATOM 625 C C . CYS A 1 81 ? -16.555 -10.933 9.234 1.00 38.78 81 CYS A C 1
ATOM 627 O O . CYS A 1 81 ? -15.393 -11.233 9.511 1.00 38.78 81 CYS A O 1
ATOM 629 N N . SER A 1 82 ? -16.928 -10.480 8.033 1.00 31.17 82 SER A N 1
ATOM 630 C CA . SER A 1 82 ? -16.033 -10.090 6.938 1.00 31.17 82 SER A CA 1
ATOM 631 C C . SER A 1 82 ? -16.102 -8.578 6.683 1.00 31.17 82 SER A C 1
ATOM 633 O O . SER A 1 82 ? -17.075 -7.919 7.031 1.00 31.17 82 SER A O 1
ATOM 635 N N . SER A 1 83 ? -15.034 -8.054 6.085 1.00 41.31 83 SER A N 1
ATOM 636 C CA . SER A 1 83 ? -14.706 -6.644 5.836 1.00 41.31 83 SER A CA 1
ATOM 637 C C . SER A 1 83 ? -15.848 -5.769 5.290 1.00 41.31 83 SER A C 1
ATOM 639 O O . SER A 1 83 ? -16.338 -6.056 4.200 1.00 41.31 83 SER A O 1
ATOM 641 N N . LEU A 1 84 ? -16.135 -4.676 6.021 1.00 35.69 84 LEU A N 1
ATOM 642 C CA . LEU A 1 84 ? -17.001 -3.492 5.771 1.00 35.69 84 LEU A CA 1
ATOM 643 C C . LEU A 1 84 ? -18.116 -3.270 6.805 1.00 35.69 84 LEU A C 1
ATOM 645 O O . LEU A 1 84 ? -18.757 -2.225 6.780 1.00 35.69 84 LEU A O 1
ATOM 649 N N . GLU A 1 85 ? -18.303 -4.183 7.752 1.00 39.31 85 GLU A N 1
ATOM 650 C CA . GLU A 1 85 ? -19.338 -4.063 8.782 1.00 39.31 85 GLU A CA 1
ATOM 651 C C . GLU A 1 85 ? -18.740 -3.636 10.133 1.00 39.31 85 GLU A C 1
ATOM 653 O O . GLU A 1 85 ? -17.626 -4.033 10.488 1.00 39.31 85 GLU A O 1
ATOM 658 N N . PHE A 1 86 ? -19.492 -2.841 10.904 1.00 43.50 86 PHE A N 1
ATOM 659 C CA . PHE A 1 86 ? -19.254 -2.634 12.335 1.00 43.50 86 PHE A CA 1
ATOM 660 C C . PHE A 1 86 ? -19.032 -4.002 13.002 1.00 43.50 86 PHE A C 1
ATOM 662 O O . PHE A 1 86 ? -19.959 -4.800 13.146 1.00 43.50 86 PHE A O 1
ATOM 669 N N . CYS A 1 87 ? -17.798 -4.301 13.412 1.00 46.62 87 CYS A N 1
ATOM 670 C CA . CYS A 1 87 ? -17.514 -5.537 14.131 1.00 46.62 87 CYS A CA 1
ATOM 671 C C . CYS A 1 87 ? -18.098 -5.431 15.541 1.00 46.62 87 CYS A C 1
ATOM 673 O O . CYS A 1 87 ? -17.441 -4.944 16.452 1.00 46.62 87 CYS A O 1
ATOM 675 N N . LEU A 1 88 ? -19.316 -5.929 15.750 1.00 45.25 88 LEU A N 1
ATOM 676 C CA . LEU A 1 88 ? -19.984 -5.955 17.061 1.00 45.25 88 LEU A CA 1
ATOM 677 C C . LEU A 1 88 ? -19.197 -6.698 18.148 1.00 45.25 88 LEU A C 1
ATOM 679 O O . LEU A 1 88 ? -19.418 -6.463 19.332 1.00 45.25 88 LEU A O 1
ATOM 683 N N . SER A 1 89 ? -18.227 -7.534 17.768 1.00 46.81 89 SER A N 1
ATOM 684 C CA . SER A 1 89 ? -17.243 -8.120 18.686 1.00 46.81 89 SER A CA 1
ATOM 685 C C . SER A 1 89 ? -16.361 -7.080 19.397 1.00 46.81 89 SER A C 1
ATOM 687 O O . SER A 1 89 ? -15.678 -7.416 20.366 1.00 46.81 89 SER A O 1
ATOM 689 N N . SER A 1 90 ? -16.334 -5.833 18.921 1.00 57.50 90 SER A N 1
ATOM 690 C CA . SER A 1 90 ? -15.617 -4.725 19.551 1.00 57.50 90 SER A CA 1
ATOM 691 C C . SER A 1 90 ? -16.454 -3.942 20.560 1.00 57.50 90 SER A C 1
ATOM 693 O O . SER A 1 90 ? -15.875 -3.195 21.350 1.00 57.50 90 SER A O 1
ATOM 695 N N . LEU A 1 91 ? -17.780 -4.123 20.558 1.00 67.50 91 LEU A N 1
ATOM 696 C CA . LEU A 1 91 ? -18.687 -3.399 21.436 1.00 67.50 91 LEU A CA 1
ATOM 697 C C . LEU A 1 91 ? -18.576 -3.951 22.856 1.00 67.50 91 LEU A C 1
ATOM 699 O O . LEU A 1 91 ? -18.839 -5.128 23.108 1.00 67.50 91 LEU A O 1
ATOM 703 N N . LYS A 1 92 ? -18.169 -3.098 23.793 1.00 77.94 92 LYS A N 1
ATOM 704 C CA . LYS A 1 92 ? -18.007 -3.455 25.206 1.00 77.94 92 LYS A CA 1
ATOM 705 C C . LYS A 1 92 ? -18.531 -2.345 26.096 1.00 77.94 92 LYS A C 1
ATOM 707 O O . LYS A 1 92 ? -18.387 -1.169 25.778 1.00 77.94 92 LYS A O 1
ATOM 712 N N . ILE A 1 93 ? -19.098 -2.728 27.235 1.00 78.19 93 ILE A N 1
ATOM 713 C CA . ILE A 1 93 ? -19.291 -1.788 28.336 1.00 78.19 93 ILE A CA 1
ATOM 714 C C . ILE A 1 93 ? -18.006 -1.782 29.153 1.00 78.19 93 ILE A C 1
ATOM 716 O O . ILE A 1 93 ? -17.596 -2.815 29.680 1.00 78.19 93 ILE A O 1
ATOM 720 N N . GLU A 1 94 ? -17.363 -0.627 29.221 1.00 82.88 94 GLU A N 1
ATOM 721 C CA . GLU A 1 94 ? -16.143 -0.411 29.990 1.00 82.88 94 GLU A CA 1
ATOM 722 C C . GLU A 1 94 ? -16.497 0.483 31.177 1.00 82.88 94 GLU A C 1
ATOM 724 O O . GLU A 1 94 ? -17.073 1.561 31.014 1.00 82.88 94 GLU A O 1
ATOM 729 N N . GLU A 1 95 ? -16.182 0.028 32.386 1.00 80.06 95 GLU A N 1
ATOM 730 C CA . GLU A 1 95 ? -16.275 0.882 33.564 1.00 80.06 95 GLU A CA 1
ATOM 731 C C . GLU A 1 95 ? -14.991 1.690 33.691 1.00 80.06 95 GLU A C 1
ATOM 733 O O . GLU A 1 95 ? -13.893 1.147 33.817 1.00 80.06 95 GLU A O 1
ATOM 738 N N . PHE A 1 96 ? -15.137 3.008 33.661 1.00 75.88 96 PHE A N 1
ATOM 739 C CA . PHE A 1 96 ? -14.031 3.939 33.793 1.00 75.88 96 PHE A CA 1
ATOM 740 C C . PHE A 1 96 ? -14.436 5.040 34.772 1.00 75.88 96 PHE A C 1
ATOM 742 O O . PHE A 1 96 ? -15.478 5.668 34.604 1.00 75.88 96 PHE A O 1
ATOM 749 N N . ASN A 1 97 ? -13.643 5.264 35.825 1.00 79.19 97 ASN A N 1
ATOM 750 C CA . ASN A 1 97 ? -13.958 6.225 36.896 1.00 79.19 97 ASN A CA 1
ATOM 751 C C . ASN A 1 97 ? -15.387 6.075 37.468 1.00 79.19 97 ASN A C 1
ATOM 753 O O . ASN A 1 97 ? -16.123 7.059 37.574 1.00 79.19 97 ASN A O 1
ATOM 757 N N . ASP A 1 98 ? -15.787 4.842 37.796 1.00 79.88 98 ASP A N 1
ATOM 758 C CA . ASP A 1 98 ? -17.113 4.493 38.338 1.00 79.88 98 ASP A CA 1
ATOM 759 C C . ASP A 1 98 ? -18.299 4.893 37.438 1.00 79.88 98 ASP A C 1
ATOM 761 O O . ASP A 1 98 ? -19.433 5.057 37.903 1.00 79.88 98 ASP A O 1
ATOM 765 N N . ARG A 1 99 ? -18.056 5.075 36.135 1.00 78.81 99 ARG A N 1
ATOM 766 C CA . ARG A 1 99 ? -19.092 5.359 35.141 1.00 78.81 99 ARG A CA 1
ATOM 767 C C . ARG A 1 99 ? -19.053 4.337 34.014 1.00 78.81 99 ARG A C 1
ATOM 769 O O . ARG A 1 99 ? -17.965 3.956 33.579 1.00 78.81 99 ARG A O 1
ATOM 776 N N . PRO A 1 100 ? -20.225 3.900 33.527 1.00 80.94 100 PRO A N 1
ATOM 777 C CA . PRO A 1 100 ? -20.287 2.993 32.402 1.00 80.94 100 PRO A CA 1
ATOM 778 C C . PRO A 1 100 ? -20.119 3.773 31.096 1.00 80.94 100 PRO A C 1
ATOM 780 O O . PRO A 1 100 ? -20.839 4.740 30.831 1.00 80.94 100 PRO A O 1
ATOM 783 N N . TYR A 1 101 ? -19.194 3.311 30.268 1.00 84.19 101 TYR A N 1
ATOM 784 C CA . TYR A 1 101 ? -18.992 3.796 28.914 1.00 84.19 101 TYR A CA 1
ATOM 785 C C . TYR A 1 101 ? -19.274 2.683 27.915 1.00 84.19 101 TYR A C 1
ATOM 787 O O . TYR A 1 101 ? -18.986 1.514 28.168 1.00 84.19 101 TYR A O 1
ATOM 795 N N . LEU A 1 102 ? -19.805 3.057 26.757 1.00 81.06 102 LEU A N 1
ATOM 796 C CA . LEU A 1 102 ? -19.872 2.186 25.597 1.00 81.06 102 LEU A CA 1
ATOM 797 C C . LEU A 1 102 ? -18.599 2.380 24.775 1.00 81.06 102 LEU A C 1
ATOM 799 O O . LEU A 1 102 ? -18.361 3.455 24.231 1.00 81.06 102 LEU A O 1
ATOM 803 N N . TYR A 1 103 ? -17.776 1.344 24.707 1.00 85.62 103 TYR A N 1
ATOM 804 C CA . TYR A 1 103 ? -16.585 1.292 23.873 1.00 85.62 103 TYR A CA 1
ATOM 805 C C . TYR A 1 103 ? -16.887 0.534 22.585 1.00 85.62 103 TYR A C 1
ATOM 807 O O . TYR A 1 103 ? -17.475 -0.548 22.626 1.00 85.62 103 TYR A O 1
ATOM 815 N N . ILE A 1 104 ? -16.466 1.089 21.451 1.00 82.56 104 ILE A N 1
ATOM 816 C CA . ILE A 1 104 ? -16.606 0.477 20.128 1.00 82.56 104 ILE A CA 1
ATOM 817 C C . ILE A 1 104 ? -15.336 0.765 19.334 1.00 82.56 104 ILE A C 1
ATOM 819 O O . ILE A 1 104 ? -14.800 1.871 19.399 1.00 82.56 104 ILE A O 1
ATOM 823 N N . ASN A 1 105 ? -14.877 -0.193 18.531 1.00 81.06 105 ASN A N 1
ATOM 824 C CA . ASN A 1 105 ? -13.995 0.120 17.411 1.00 81.06 105 ASN A CA 1
ATOM 825 C C . ASN A 1 105 ? -14.612 -0.307 16.077 1.00 81.06 105 ASN A C 1
ATOM 827 O O . ASN A 1 105 ? -15.336 -1.301 16.001 1.00 81.06 105 ASN A O 1
ATOM 831 N N . HIS A 1 106 ? -14.365 0.476 15.035 1.00 75.75 106 HIS A N 1
ATOM 832 C CA . HIS A 1 106 ? -14.872 0.198 13.696 1.00 75.75 106 HIS A CA 1
ATOM 833 C C . HIS A 1 106 ? -13.897 0.698 12.635 1.00 75.75 106 HIS A C 1
ATOM 835 O O . HIS A 1 106 ? -13.118 1.622 12.869 1.00 75.75 106 HIS A O 1
ATOM 841 N N . LEU A 1 107 ? -13.933 0.054 11.472 1.00 72.44 107 LEU A N 1
ATOM 842 C CA . LEU A 1 107 ? -13.151 0.452 10.312 1.00 72.44 107 LEU A CA 1
ATOM 843 C C . LEU A 1 107 ? -13.985 1.416 9.462 1.00 72.44 107 LEU A C 1
ATOM 845 O O . LEU A 1 107 ? -15.029 1.029 8.944 1.00 72.44 107 LEU A O 1
ATOM 849 N N . ASP A 1 108 ? -13.508 2.641 9.293 1.00 69.75 108 ASP A N 1
ATOM 850 C CA . ASP A 1 108 ? -13.995 3.585 8.296 1.00 69.75 108 ASP A CA 1
ATOM 851 C C . ASP A 1 108 ? -13.164 3.433 7.012 1.00 69.75 108 ASP A C 1
ATOM 853 O O . ASP A 1 108 ? -11.970 3.734 6.969 1.00 69.75 108 ASP A O 1
ATOM 857 N N . ALA A 1 109 ? -13.792 2.916 5.957 1.00 55.97 109 ALA A N 1
ATOM 858 C CA . ALA A 1 109 ? -13.160 2.681 4.659 1.00 55.97 109 ALA A CA 1
ATOM 859 C C . ALA A 1 109 ? -13.243 3.895 3.706 1.00 55.97 109 ALA A C 1
ATOM 861 O O . ALA A 1 109 ? -12.912 3.764 2.526 1.00 55.97 109 ALA A O 1
ATOM 862 N N . GLY A 1 110 ? -13.694 5.065 4.181 1.00 53.38 110 GLY A N 1
ATOM 863 C CA . GLY A 1 110 ? -13.896 6.264 3.358 1.00 53.38 110 GLY A CA 1
ATOM 864 C C . GLY A 1 110 ? -12.617 6.881 2.776 1.00 53.38 110 GLY A C 1
ATOM 865 O O . GLY A 1 110 ? -12.670 7.567 1.754 1.00 53.38 110 GLY A O 1
ATOM 866 N N . SER A 1 111 ? -11.454 6.610 3.372 1.00 47.25 111 SER A N 1
ATOM 867 C CA . SER A 1 111 ? -10.142 6.977 2.832 1.00 47.25 111 SER A CA 1
ATOM 868 C C . SER A 1 111 ? -9.507 5.729 2.215 1.00 47.25 111 SER A C 1
ATOM 870 O O . SER A 1 111 ? -9.589 4.651 2.789 1.00 47.25 111 SER A O 1
ATOM 872 N N . GLY A 1 112 ? -8.867 5.816 1.047 1.00 48.78 112 GLY A N 1
ATOM 873 C CA . GLY A 1 112 ? -8.333 4.652 0.315 1.00 48.78 112 GLY A CA 1
ATOM 874 C C . GLY A 1 112 ? -7.305 3.769 1.054 1.00 48.78 112 GLY A C 1
ATOM 875 O O . GLY A 1 112 ? -6.834 2.801 0.459 1.00 48.78 112 GLY A O 1
ATOM 876 N N . PHE A 1 113 ? -6.981 4.085 2.311 1.00 54.38 113 PHE A N 1
ATOM 877 C CA . PHE A 1 113 ? -6.111 3.343 3.223 1.00 54.38 113 PHE A CA 1
ATOM 878 C C . PHE A 1 113 ? -6.868 2.647 4.365 1.00 54.38 113 PHE A C 1
ATOM 880 O O . PHE A 1 113 ? -6.373 1.657 4.893 1.00 54.38 113 PHE A O 1
ATOM 887 N N . GLY A 1 114 ? -8.087 3.093 4.681 1.00 65.00 114 GLY A N 1
ATOM 888 C CA . GLY A 1 114 ? -8.831 2.676 5.863 1.00 65.00 114 GLY A CA 1
ATOM 889 C C . GLY A 1 114 ? -8.377 3.422 7.120 1.00 65.00 114 GLY A C 1
ATOM 890 O O . GLY A 1 114 ? -7.191 3.679 7.333 1.00 65.00 114 GLY A O 1
ATOM 891 N N . THR A 1 115 ? -9.341 3.762 7.968 1.00 74.50 115 THR A N 1
ATOM 892 C CA . THR A 1 115 ? -9.117 4.338 9.294 1.00 74.50 115 THR A CA 1
ATOM 893 C C . THR A 1 115 ? -9.790 3.433 10.315 1.00 74.50 115 THR A C 1
ATOM 895 O O . THR A 1 115 ? -10.991 3.200 10.241 1.00 74.50 115 THR A O 1
ATOM 898 N N . LEU A 1 116 ? -9.048 2.905 11.284 1.00 80.31 116 LEU A N 1
ATOM 899 C CA . LEU A 1 116 ? -9.643 2.218 12.427 1.00 80.31 116 LEU A CA 1
ATOM 900 C C . LEU A 1 116 ? -9.906 3.253 13.526 1.00 80.31 116 LEU A C 1
ATOM 902 O O . LEU A 1 116 ? -8.981 3.891 14.024 1.00 80.31 116 LEU A O 1
ATOM 906 N N . ILE A 1 117 ? -11.171 3.426 13.894 1.00 85.62 117 ILE A N 1
ATOM 907 C CA . ILE A 1 117 ? -11.615 4.418 14.873 1.00 85.62 117 ILE A CA 1
ATOM 908 C C . ILE A 1 117 ? -11.987 3.698 16.163 1.00 85.62 117 ILE A C 1
ATOM 910 O O . ILE A 1 117 ? -12.781 2.759 16.156 1.00 85.62 117 ILE A O 1
ATOM 914 N N . PHE A 1 118 ? -11.434 4.160 17.277 1.00 89.31 118 PHE A N 1
ATOM 915 C CA . PHE A 1 118 ? -11.753 3.714 18.627 1.00 89.31 118 PHE A CA 1
ATOM 916 C C . PHE A 1 118 ? -12.583 4.804 19.287 1.00 89.31 118 PHE A C 1
ATOM 918 O O . PHE A 1 118 ? -12.137 5.944 19.398 1.00 89.31 118 PHE A O 1
ATOM 925 N N . THR A 1 119 ? -13.794 4.454 19.699 1.00 88.69 119 THR A N 1
ATOM 926 C CA . THR A 1 119 ? -14.775 5.384 20.249 1.00 88.69 119 THR A CA 1
ATOM 927 C C . THR A 1 119 ? -15.166 4.960 21.653 1.00 88.69 119 THR A C 1
ATOM 929 O O . THR A 1 119 ? -15.390 3.776 21.917 1.00 88.69 119 THR A O 1
ATOM 932 N N . LEU A 1 120 ? -15.266 5.936 22.548 1.00 90.38 120 LEU A N 1
ATOM 933 C CA . LEU A 1 120 ? -15.797 5.769 23.889 1.00 90.38 120 LEU A CA 1
ATOM 934 C C . LEU A 1 120 ? -16.943 6.759 24.100 1.00 90.38 120 LEU A C 1
ATOM 936 O O . LEU A 1 120 ? -16.770 7.958 23.901 1.00 90.38 120 LEU A O 1
ATOM 940 N N . ILE A 1 121 ? -18.102 6.259 24.512 1.00 85.12 121 ILE A N 1
ATOM 941 C CA . ILE A 1 121 ? -19.320 7.053 24.692 1.00 85.12 121 ILE A CA 1
ATOM 942 C C . ILE A 1 121 ? -19.723 6.984 26.160 1.00 85.12 121 ILE A C 1
ATOM 944 O O . ILE A 1 121 ? -19.993 5.903 26.685 1.00 85.12 121 ILE A O 1
ATOM 948 N N . ASP A 1 122 ? -19.761 8.128 26.836 1.00 83.38 122 ASP A N 1
ATOM 949 C CA . ASP A 1 122 ? -20.262 8.226 28.209 1.00 83.38 122 ASP A CA 1
ATOM 950 C C . ASP A 1 122 ? -21.775 7.984 28.207 1.00 83.38 122 ASP A C 1
ATOM 952 O O . ASP A 1 122 ? -22.534 8.806 27.700 1.00 83.38 122 ASP A O 1
ATOM 956 N N . LEU A 1 123 ? -22.247 6.882 28.794 1.00 75.50 123 LEU A N 1
ATOM 957 C CA . LEU A 1 123 ? -23.681 6.566 28.788 1.00 75.50 123 LEU A CA 1
ATOM 958 C C . LEU A 1 123 ? -24.518 7.512 29.663 1.00 75.50 123 LEU A C 1
ATOM 960 O O . LEU A 1 123 ? -25.737 7.571 29.510 1.00 75.50 123 LEU A O 1
ATOM 964 N N . GLY A 1 124 ? -23.890 8.236 30.592 1.00 75.12 124 GLY A N 1
ATOM 965 C CA . GLY A 1 124 ? -24.558 9.220 31.437 1.00 75.12 124 GLY A CA 1
ATOM 966 C C . GLY A 1 124 ? -24.692 10.589 30.774 1.00 75.12 124 GLY A C 1
ATOM 967 O O . GLY A 1 124 ? -25.702 11.261 30.979 1.00 75.12 124 GLY A O 1
ATOM 968 N N . THR A 1 125 ? -23.687 11.012 30.001 1.00 81.19 125 THR A N 1
ATOM 969 C CA . THR A 1 125 ? -23.661 12.347 29.366 1.00 81.19 125 THR A CA 1
ATOM 970 C C . THR A 1 125 ? -23.884 12.332 27.857 1.00 81.19 125 THR A C 1
ATOM 972 O O . THR A 1 125 ? -24.107 13.392 27.280 1.00 81.19 125 THR A O 1
ATOM 975 N N . GLN A 1 126 ? -23.841 11.155 27.232 1.00 75.25 126 GLN A N 1
ATOM 976 C CA . GLN A 1 126 ? -23.855 10.934 25.779 1.00 75.25 126 GLN A CA 1
ATOM 977 C C . GLN A 1 126 ? -22.684 11.586 25.039 1.00 75.25 126 GLN A C 1
ATOM 979 O O . GLN A 1 126 ? -22.711 11.729 23.822 1.00 75.25 126 GLN A O 1
ATOM 984 N N . LYS A 1 127 ? -21.644 11.997 25.768 1.00 84.25 127 LYS A N 1
ATOM 985 C CA . LYS A 1 127 ? -20.456 12.585 25.170 1.00 84.25 127 LYS A CA 1
ATOM 986 C C . LYS A 1 127 ? -19.588 11.501 24.538 1.00 84.25 127 LYS A C 1
ATOM 988 O O . LYS A 1 127 ? -19.327 10.476 25.170 1.00 84.25 127 LYS A O 1
ATOM 993 N N . GLU A 1 128 ? -19.126 11.766 23.323 1.00 86.62 128 GLU A N 1
ATOM 994 C CA . GLU A 1 128 ? -18.290 10.863 22.538 1.00 86.62 128 GLU A CA 1
ATOM 995 C C . GLU A 1 128 ? -16.828 11.318 22.550 1.00 86.62 128 GLU A C 1
ATOM 997 O O . GLU A 1 128 ? -16.526 12.511 22.643 1.00 86.62 128 GLU A O 1
ATOM 1002 N N . TYR A 1 129 ? -15.927 10.344 22.490 1.00 91.56 129 TYR A N 1
ATOM 1003 C CA . TYR A 1 129 ? -14.485 10.536 22.471 1.00 91.56 129 TYR A CA 1
ATOM 1004 C C . TYR A 1 129 ? -13.871 9.576 21.460 1.00 91.56 129 TYR A C 1
ATOM 1006 O O . TYR A 1 129 ? -14.197 8.385 21.489 1.00 91.56 129 TYR A O 1
ATOM 1014 N N . HIS A 1 130 ? -12.973 10.061 20.602 1.00 91.12 130 HIS A N 1
ATOM 1015 C CA . HIS A 1 130 ? -12.438 9.286 19.491 1.00 91.12 130 HIS A CA 1
ATOM 1016 C C . HIS A 1 130 ? -10.910 9.367 19.396 1.00 91.12 130 HIS A C 1
ATOM 1018 O O . HIS A 1 130 ? -10.291 10.424 19.541 1.00 91.12 130 HIS A O 1
ATOM 1024 N N . ILE A 1 131 ? -10.302 8.231 19.063 1.00 91.56 131 ILE A N 1
ATOM 1025 C CA . ILE A 1 131 ? -8.957 8.169 18.489 1.00 91.56 131 ILE A CA 1
ATOM 1026 C C . ILE A 1 131 ? -9.029 7.365 17.189 1.00 91.56 131 ILE A C 1
ATOM 1028 O O . ILE A 1 131 ? -9.480 6.219 17.160 1.00 91.56 131 ILE A O 1
ATOM 1032 N N . GLY A 1 132 ? -8.639 8.000 16.094 1.00 88.31 132 GLY A N 1
ATOM 1033 C CA . GLY A 1 132 ? -8.506 7.390 14.782 1.00 88.31 132 GLY A CA 1
ATOM 1034 C C . GLY A 1 132 ? -7.065 6.970 14.546 1.00 88.31 132 GLY A C 1
ATOM 1035 O O . GLY A 1 132 ? -6.128 7.682 14.904 1.00 88.31 132 GLY A O 1
ATOM 1036 N N . VAL A 1 133 ? -6.880 5.817 13.923 1.00 83.94 133 VAL A N 1
ATOM 1037 C CA . VAL A 1 133 ? -5.590 5.399 13.385 1.00 83.94 133 VAL A CA 1
ATOM 1038 C C . VAL A 1 133 ? -5.745 5.072 11.911 1.00 83.94 133 VAL A C 1
ATOM 1040 O O . VAL A 1 133 ? -6.534 4.204 11.543 1.00 83.94 133 VAL A O 1
ATOM 1043 N N . SER A 1 134 ? -5.011 5.801 11.075 1.00 75.88 134 SER A N 1
ATOM 1044 C CA . SER A 1 134 ? -5.047 5.673 9.621 1.00 75.88 134 SER A CA 1
ATOM 1045 C C . SER A 1 134 ? -3.753 5.064 9.083 1.00 75.88 134 SER A C 1
ATOM 1047 O O . SER A 1 134 ? -2.662 5.235 9.644 1.00 75.88 134 SER A O 1
ATOM 1049 N N . GLY A 1 135 ? -3.906 4.302 8.005 1.00 62.69 135 GLY A N 1
ATOM 1050 C CA . GLY A 1 135 ? -2.841 3.574 7.324 1.00 62.69 135 GLY A CA 1
ATOM 1051 C C . GLY A 1 135 ? -3.406 2.323 6.642 1.00 62.69 135 GLY A C 1
ATOM 1052 O O . GLY A 1 135 ? -4.504 1.899 6.999 1.00 62.69 135 GLY A O 1
ATOM 1053 N N . PRO A 1 136 ? -2.696 1.737 5.658 1.00 52.59 136 PRO A N 1
ATOM 1054 C CA . PRO A 1 136 ? -3.118 0.510 4.978 1.00 52.59 136 PRO A CA 1
ATOM 1055 C C . PRO A 1 136 ? -3.573 -0.566 5.971 1.00 52.59 136 PRO A C 1
ATOM 1057 O O . PRO A 1 136 ? -3.064 -0.615 7.087 1.00 52.59 136 PRO A O 1
ATOM 1060 N N . HIS A 1 137 ? -4.472 -1.478 5.581 1.00 43.34 137 HIS A N 1
ATOM 1061 C CA . HIS A 1 137 ? -4.882 -2.570 6.473 1.00 43.34 137 HIS A CA 1
ATOM 1062 C C . HIS A 1 137 ? -3.647 -3.289 7.045 1.00 43.34 137 HIS A C 1
ATOM 1064 O O . HIS A 1 137 ? -2.785 -3.752 6.297 1.00 43.34 137 HIS A O 1
ATOM 1070 N N . ASN A 1 138 ? -3.546 -3.340 8.377 1.00 38.78 138 ASN A N 1
ATOM 1071 C CA . ASN A 1 138 ? -2.352 -3.785 9.089 1.00 38.78 138 ASN A CA 1
ATOM 1072 C C . ASN A 1 138 ? -1.109 -2.913 8.823 1.00 38.78 138 ASN A C 1
ATOM 1074 O O . ASN A 1 138 ? -0.016 -3.454 8.682 1.00 38.78 138 ASN A O 1
ATOM 1078 N N . ARG A 1 139 ? -1.228 -1.580 8.809 1.00 52.16 139 ARG A N 1
ATOM 1079 C CA . ARG A 1 139 ? -0.125 -0.605 8.904 1.00 52.16 139 ARG A CA 1
ATOM 1080 C C . ARG A 1 139 ? -0.604 0.647 9.644 1.00 52.16 139 ARG A C 1
ATOM 1082 O O . ARG A 1 139 ? -1.706 1.122 9.408 1.00 52.16 139 ARG A O 1
ATOM 1089 N N . TYR A 1 140 ? 0.215 1.159 10.561 1.00 59.25 140 TYR A N 1
ATOM 1090 C CA . TYR A 1 140 ? -0.072 2.369 11.333 1.00 59.25 140 TYR A CA 1
ATOM 1091 C C . TYR A 1 140 ? 0.791 3.525 10.821 1.00 59.25 140 TYR A C 1
ATOM 1093 O O . TYR A 1 140 ? 2.018 3.428 10.873 1.00 59.25 140 TYR A O 1
ATOM 1101 N N . GLU A 1 141 ? 0.163 4.597 10.335 1.00 61.19 141 GLU A N 1
ATOM 1102 C CA . GLU A 1 141 ? 0.877 5.760 9.792 1.00 61.19 141 GLU A CA 1
ATOM 1103 C C . GLU A 1 141 ? 0.577 7.042 10.575 1.00 61.19 141 GLU A C 1
ATOM 1105 O O . GLU A 1 141 ? 1.508 7.796 10.849 1.00 61.19 141 GLU A O 1
ATOM 1110 N N . ASN A 1 142 ? -0.673 7.270 11.010 1.00 71.88 142 ASN A N 1
ATOM 1111 C CA . ASN A 1 142 ? -1.052 8.481 11.751 1.00 71.88 142 ASN A CA 1
ATOM 1112 C C . ASN A 1 142 ? -2.087 8.204 12.856 1.00 71.88 142 ASN A C 1
ATOM 1114 O O . ASN A 1 142 ? -3.049 7.470 12.641 1.00 71.88 142 ASN A O 1
ATOM 1118 N N . ILE A 1 143 ? -1.897 8.803 14.045 1.00 84.38 143 ILE A N 1
ATOM 1119 C CA . ILE A 1 143 ? -2.925 8.908 15.101 1.00 84.38 143 ILE A CA 1
ATOM 1120 C C . ILE A 1 143 ? -3.626 10.256 14.909 1.00 84.38 143 ILE A C 1
ATOM 1122 O O . ILE A 1 143 ? -2.983 11.308 14.939 1.00 84.38 143 ILE A O 1
ATOM 1126 N N . GLU A 1 144 ? -4.944 10.220 14.780 1.00 86.94 144 GLU A N 1
ATOM 1127 C CA . GLU A 1 144 ? -5.827 11.380 14.743 1.00 86.94 144 GLU A CA 1
ATOM 1128 C C . GLU A 1 144 ? -6.680 11.394 16.011 1.00 86.94 144 GLU A C 1
ATOM 1130 O O . GLU A 1 144 ? -7.246 10.381 16.411 1.00 86.94 144 GLU A O 1
ATOM 1135 N N . VAL A 1 145 ? -6.739 12.537 16.689 1.00 90.06 145 VAL A N 1
ATOM 1136 C CA . VAL A 1 145 ? -7.427 12.671 17.980 1.00 90.06 145 VAL A CA 1
ATOM 1137 C C . VAL A 1 145 ? -8.191 13.979 17.953 1.00 90.06 145 VAL A C 1
ATOM 1139 O O . VAL A 1 145 ? -7.602 15.029 17.668 1.00 90.06 145 VAL A O 1
ATOM 1142 N N . ASP A 1 146 ? -9.483 13.936 18.264 1.00 87.12 146 ASP A N 1
ATOM 1143 C CA . ASP A 1 146 ? -10.284 15.150 18.368 1.00 87.12 146 ASP A CA 1
ATOM 1144 C C . ASP A 1 146 ? -9.863 15.993 19.590 1.00 87.12 146 ASP A C 1
ATOM 1146 O O . ASP A 1 146 ? -9.234 15.523 20.546 1.00 87.12 146 ASP A O 1
ATOM 1150 N N . SER A 1 147 ? -10.173 17.289 19.553 1.00 88.25 147 SER A N 1
ATOM 1151 C CA . SER A 1 147 ? -9.744 18.230 20.590 1.00 88.25 147 SER A CA 1
ATOM 1152 C C . SER A 1 147 ? -10.357 17.938 21.960 1.00 88.25 147 SER A C 1
ATOM 1154 O O . SER A 1 147 ? -9.719 18.227 22.975 1.00 88.25 147 SER A O 1
ATOM 1156 N N . GLU A 1 148 ? -11.560 17.366 22.012 1.00 88.56 148 GLU A N 1
ATOM 1157 C CA . GLU A 1 148 ? -12.249 17.065 23.261 1.00 88.56 148 GLU A CA 1
ATOM 1158 C C . GLU A 1 148 ? -11.647 15.839 23.947 1.00 88.56 148 GLU A C 1
ATOM 1160 O O . GLU A 1 148 ? -11.400 15.878 25.157 1.00 88.56 148 GLU A O 1
ATOM 1165 N N . THR A 1 149 ? -11.331 14.798 23.177 1.00 91.81 149 THR A N 1
ATOM 1166 C CA . THR A 1 149 ? -10.579 13.625 23.639 1.00 91.81 149 THR A CA 1
ATOM 1167 C C . THR A 1 149 ? -9.206 14.036 24.131 1.00 91.81 149 THR A C 1
ATOM 1169 O O . THR A 1 149 ? -8.837 13.721 25.260 1.00 91.81 149 THR A O 1
ATOM 1172 N N . LYS A 1 150 ? -8.477 14.840 23.352 1.00 91.00 150 LYS A N 1
ATOM 1173 C CA . LYS A 1 150 ? -7.145 15.323 23.737 1.00 91.00 150 LYS A CA 1
ATOM 1174 C C . LYS A 1 150 ? -7.160 16.180 25.010 1.00 91.00 150 LYS A C 1
ATOM 1176 O O . LYS A 1 150 ? -6.178 16.193 25.749 1.00 91.00 150 LYS A O 1
ATOM 1181 N N . ALA A 1 151 ? -8.253 16.898 25.275 1.00 91.50 151 ALA A N 1
ATOM 1182 C CA . ALA A 1 151 ? -8.416 17.701 26.486 1.00 91.50 151 ALA A CA 1
ATOM 1183 C C . ALA A 1 151 ? -8.729 16.860 27.739 1.00 91.50 151 ALA A C 1
ATOM 1185 O O . ALA A 1 151 ? -8.495 17.327 28.856 1.00 91.50 151 ALA A O 1
ATOM 1186 N N . ASN A 1 152 ? -9.237 15.635 27.580 1.00 92.75 152 ASN A N 1
ATOM 1187 C CA . ASN A 1 152 ? -9.520 14.715 28.677 1.00 92.75 152 ASN A CA 1
ATOM 1188 C C . ASN A 1 152 ? -8.440 13.628 28.757 1.00 92.75 152 ASN A C 1
ATOM 1190 O O . ASN A 1 152 ? -8.604 12.537 28.216 1.00 92.75 152 ASN A O 1
ATOM 1194 N N . THR A 1 153 ? -7.343 13.920 29.464 1.00 92.50 153 THR A N 1
ATOM 1195 C CA . THR A 1 153 ? -6.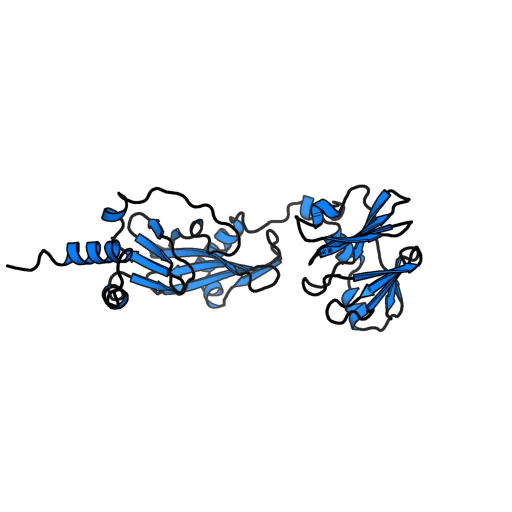154 13.048 29.526 1.00 92.50 153 THR A CA 1
ATOM 1196 C C . THR A 1 153 ? -6.472 11.617 29.951 1.00 92.50 153 THR A C 1
ATOM 1198 O O . THR A 1 153 ? -5.911 10.685 29.401 1.00 92.50 153 THR A O 1
ATOM 1201 N N . ALA A 1 154 ? -7.416 11.426 30.875 1.00 92.81 154 ALA A N 1
ATOM 1202 C CA . ALA A 1 154 ? -7.780 10.099 31.359 1.00 92.81 154 ALA A CA 1
ATOM 1203 C C . ALA A 1 154 ? -8.458 9.252 30.260 1.00 92.81 154 ALA A C 1
ATOM 1205 O O . ALA A 1 154 ? -8.130 8.081 30.087 1.00 92.81 154 ALA A O 1
ATOM 1206 N N . ILE A 1 155 ? -9.377 9.853 29.495 1.00 93.56 155 ILE A N 1
ATOM 1207 C CA . ILE A 1 155 ? -10.037 9.185 28.363 1.00 93.56 155 ILE A CA 1
ATOM 1208 C C . ILE A 1 155 ? -9.058 8.988 27.203 1.00 93.56 155 ILE A C 1
ATOM 1210 O O . ILE A 1 155 ? -9.058 7.931 26.576 1.00 93.56 155 ILE A O 1
ATOM 1214 N N . TYR A 1 156 ? -8.206 9.982 26.943 1.00 93.50 156 TYR A N 1
ATOM 1215 C CA . TYR A 1 156 ? -7.149 9.892 25.943 1.00 93.50 156 TYR A CA 1
ATOM 1216 C C . TYR A 1 156 ? -6.205 8.716 26.219 1.00 93.50 156 TYR A C 1
ATOM 1218 O O . TYR A 1 156 ? -6.008 7.885 25.336 1.00 93.50 156 TYR A O 1
ATOM 1226 N N . ASP A 1 157 ? -5.683 8.604 27.443 1.00 93.56 157 ASP A N 1
ATOM 1227 C CA . ASP A 1 157 ? -4.772 7.526 27.836 1.00 93.56 157 ASP A CA 1
ATOM 1228 C C . ASP A 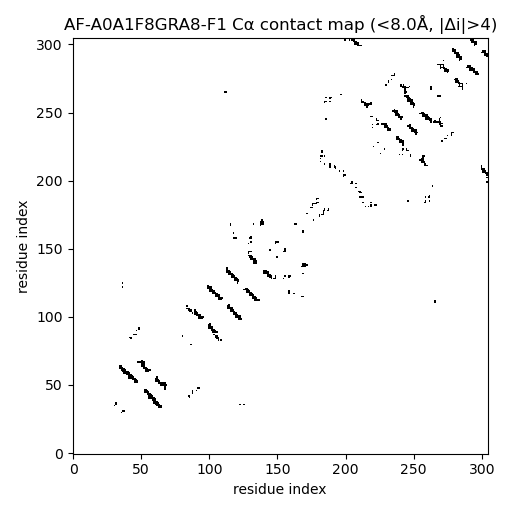1 157 ? -5.461 6.155 27.742 1.00 93.56 157 ASP A C 1
ATOM 1230 O O . ASP A 1 157 ? -4.876 5.201 27.228 1.00 93.56 157 ASP A O 1
ATOM 1234 N N . PHE A 1 158 ? -6.730 6.062 28.158 1.00 92.62 158 PHE A N 1
ATOM 1235 C CA . PHE A 1 158 ? -7.526 4.839 28.020 1.00 92.62 158 PHE A CA 1
ATOM 1236 C C . PHE A 1 158 ? -7.682 4.416 26.554 1.00 92.62 158 PHE A C 1
ATOM 1238 O O . PHE A 1 158 ? -7.464 3.255 26.203 1.00 92.62 158 PHE A O 1
ATOM 1245 N N . LEU A 1 159 ? -8.066 5.347 25.680 1.00 92.44 159 LEU A N 1
ATOM 1246 C CA . LEU A 1 159 ? -8.242 5.071 24.259 1.00 92.44 159 LEU A CA 1
ATOM 1247 C C . LEU A 1 159 ? -6.909 4.714 23.591 1.00 92.44 159 LEU A C 1
ATOM 1249 O O . LEU A 1 159 ? -6.863 3.771 22.802 1.00 92.44 159 LEU A O 1
ATOM 1253 N N . LEU A 1 160 ? -5.819 5.395 23.952 1.00 91.56 160 LEU A N 1
ATOM 1254 C CA . LEU A 1 160 ? -4.477 5.083 23.469 1.00 91.56 160 LEU A CA 1
ATOM 1255 C C . LEU A 1 160 ? -4.045 3.668 23.880 1.00 91.56 160 LEU A C 1
ATOM 1257 O O . LEU A 1 160 ? -3.539 2.924 23.046 1.00 91.56 160 LEU A O 1
ATOM 1261 N N . GLU A 1 161 ? -4.332 3.242 25.111 1.00 91.69 161 GLU A N 1
ATOM 1262 C CA . GLU A 1 161 ? -4.083 1.867 25.558 1.00 91.69 161 GLU A CA 1
ATOM 1263 C C . GLU A 1 161 ? -4.862 0.842 24.712 1.00 91.69 161 GLU A C 1
ATOM 1265 O O . GLU A 1 161 ? -4.328 -0.214 24.353 1.00 91.69 161 GLU A O 1
ATOM 1270 N N . LYS A 1 162 ? -6.118 1.142 24.344 1.00 90.31 162 LYS A N 1
ATOM 1271 C CA . LYS A 1 162 ? -6.903 0.279 23.443 1.00 90.31 162 LYS A CA 1
ATOM 1272 C C . LYS A 1 162 ? -6.277 0.213 22.046 1.00 90.31 162 LYS A C 1
ATOM 1274 O O . LYS A 1 162 ? -6.226 -0.879 21.478 1.00 90.31 162 LYS A O 1
ATOM 1279 N N . VAL A 1 163 ? -5.755 1.326 21.521 1.00 88.44 163 VAL A N 1
ATOM 1280 C CA . VAL A 1 163 ? -4.986 1.343 20.262 1.00 88.44 163 VAL A CA 1
ATOM 1281 C C . VAL A 1 163 ? -3.731 0.482 20.396 1.00 88.44 163 VAL A C 1
ATOM 1283 O O . VAL A 1 163 ? -3.494 -0.377 19.551 1.00 88.44 163 VAL A O 1
ATOM 1286 N N . GLU A 1 164 ? -2.947 0.650 21.462 1.00 85.75 164 GLU A N 1
ATOM 1287 C CA . GLU A 1 164 ? -1.684 -0.060 21.710 1.00 85.75 164 GLU A CA 1
ATOM 1288 C C . GLU A 1 164 ? -1.844 -1.568 21.930 1.00 85.75 164 GLU A C 1
ATOM 1290 O O . GLU A 1 164 ? -0.908 -2.320 21.660 1.00 85.75 164 GLU A O 1
ATOM 1295 N N . LYS A 1 165 ? -3.015 -2.021 22.380 1.00 87.06 165 LYS A N 1
ATOM 1296 C CA . LYS A 1 165 ? -3.321 -3.445 22.592 1.00 87.06 165 LYS A CA 1
ATOM 1297 C C . LYS A 1 165 ? -4.109 -4.088 21.456 1.00 87.06 165 LYS A C 1
ATOM 1299 O O . LYS A 1 165 ? -4.345 -5.290 21.496 1.00 87.06 165 LYS A O 1
ATOM 1304 N N . SER A 1 166 ? -4.552 -3.313 20.470 1.00 82.06 166 SER A N 1
ATOM 1305 C CA . SER A 1 166 ? -5.350 -3.840 19.366 1.00 82.06 166 SER A CA 1
ATOM 1306 C C . SER A 1 166 ? -4.495 -4.646 18.390 1.00 82.06 166 SER A C 1
ATOM 1308 O O . SER A 1 166 ? -3.499 -4.134 17.872 1.00 82.06 166 SER A O 1
ATOM 1310 N N . ASP A 1 167 ? -4.919 -5.871 18.082 1.00 77.00 167 ASP A N 1
ATOM 1311 C CA . ASP A 1 167 ? -4.326 -6.708 17.027 1.00 77.00 167 ASP A CA 1
ATOM 1312 C C . ASP A 1 167 ? -4.687 -6.217 15.614 1.00 77.00 167 ASP A C 1
ATOM 1314 O O . ASP A 1 167 ? -4.066 -6.617 14.634 1.00 77.00 167 ASP A O 1
ATOM 1318 N N . LEU A 1 168 ? -5.674 -5.318 15.502 1.00 73.00 168 LEU A N 1
ATOM 1319 C CA . LEU A 1 168 ? -6.070 -4.684 14.239 1.00 73.00 168 LEU A CA 1
ATOM 1320 C C . LEU A 1 168 ? -5.137 -3.530 13.845 1.00 73.00 168 LEU A C 1
ATOM 1322 O O . LEU A 1 168 ? -5.173 -3.056 12.711 1.00 73.00 168 LEU A O 1
ATOM 1326 N N . VAL A 1 169 ? -4.322 -3.058 14.791 1.00 73.75 169 VAL A N 1
ATOM 1327 C CA . VAL A 1 169 ? -3.312 -2.026 14.563 1.00 73.75 169 VAL A CA 1
ATOM 1328 C C . VAL A 1 169 ? -1.978 -2.727 14.426 1.00 73.75 169 VAL A C 1
ATOM 1330 O O . VAL A 1 169 ? -1.414 -3.237 15.395 1.00 73.75 169 VAL A O 1
ATOM 1333 N N . TYR A 1 170 ? -1.462 -2.755 13.207 1.00 72.00 170 TYR A N 1
ATOM 1334 C CA . TYR A 1 170 ? -0.151 -3.324 12.971 1.00 72.00 170 TYR A CA 1
ATOM 1335 C C . TYR A 1 170 ? 0.942 -2.477 13.579 1.00 72.00 170 TYR A C 1
ATOM 1337 O O . TYR A 1 170 ? 0.985 -1.253 13.436 1.00 72.00 170 TYR A O 1
ATOM 1345 N N . ARG A 1 171 ? 1.878 -3.186 14.192 1.00 71.62 171 ARG A N 1
ATOM 1346 C CA . ARG A 1 171 ? 3.090 -2.621 14.751 1.00 71.62 171 ARG A CA 1
ATOM 1347 C C . ARG A 1 171 ? 4.242 -3.219 13.962 1.00 71.62 171 ARG A C 1
ATOM 1349 O O . ARG A 1 171 ? 4.390 -4.442 13.995 1.00 71.62 171 ARG A O 1
ATOM 1356 N N . PRO A 1 172 ? 5.031 -2.400 13.251 1.00 64.62 172 PRO A N 1
ATOM 1357 C CA . PRO A 1 172 ? 6.155 -2.921 12.500 1.00 64.62 172 PRO A CA 1
ATOM 1358 C C . PRO A 1 172 ? 7.122 -3.610 13.465 1.00 64.62 172 PRO A C 1
ATOM 1360 O O . PRO A 1 172 ? 7.591 -3.020 14.441 1.00 64.62 172 PRO A O 1
ATOM 1363 N N . SER A 1 173 ? 7.407 -4.878 13.202 1.00 69.38 173 SER A N 1
ATOM 1364 C CA . SER A 1 173 ? 8.469 -5.623 13.864 1.00 69.38 173 SER A CA 1
ATOM 1365 C C . SER A 1 173 ? 9.843 -5.102 13.430 1.00 69.38 173 SER A C 1
ATOM 1367 O O . SER A 1 173 ? 9.984 -4.358 12.457 1.00 69.38 173 SER A O 1
ATOM 1369 N N . GLY A 1 174 ? 10.909 -5.535 14.110 1.00 71.94 174 GLY A N 1
ATOM 1370 C CA . GLY A 1 174 ? 12.272 -5.234 13.659 1.00 71.94 174 GLY A CA 1
ATOM 1371 C C . GLY A 1 174 ? 12.569 -5.744 12.239 1.00 71.94 174 GLY A C 1
ATOM 1372 O O . GLY A 1 174 ? 13.383 -5.149 11.536 1.00 71.94 174 GLY A O 1
ATOM 1373 N N . GLU A 1 175 ? 11.890 -6.808 11.797 1.00 74.00 175 GLU A N 1
ATOM 1374 C CA . GLU A 1 175 ? 11.979 -7.320 10.428 1.00 74.00 175 GLU A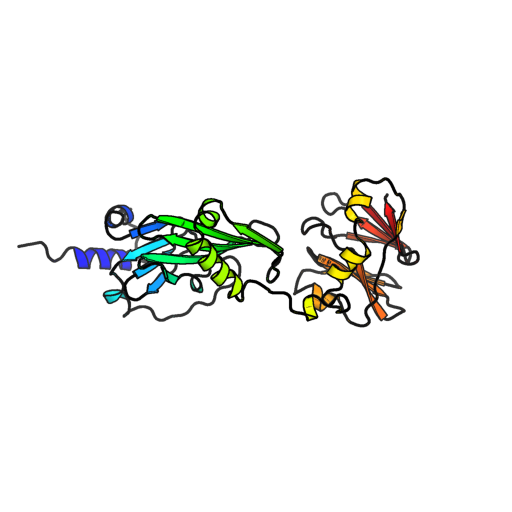 CA 1
ATOM 1375 C C . GLU A 1 175 ? 11.290 -6.379 9.429 1.00 74.00 175 GLU A C 1
ATOM 1377 O O . GLU A 1 175 ? 11.837 -6.125 8.358 1.00 74.00 175 GLU A O 1
ATOM 1382 N N . ASP A 1 176 ? 10.155 -5.789 9.801 1.00 64.94 176 ASP A N 1
ATOM 1383 C CA . ASP A 1 176 ? 9.400 -4.834 8.973 1.00 64.94 176 ASP A CA 1
ATOM 1384 C C . ASP A 1 176 ? 10.119 -3.485 8.838 1.00 64.94 176 ASP A C 1
ATOM 1386 O O . ASP A 1 176 ? 9.928 -2.738 7.880 1.00 64.94 176 ASP A O 1
ATOM 1390 N N . LEU A 1 177 ? 11.012 -3.190 9.782 1.00 67.38 177 LEU A N 1
ATOM 1391 C CA . LEU A 1 177 ? 11.916 -2.043 9.723 1.00 67.38 177 LEU A CA 1
ATOM 1392 C C . LEU A 1 177 ? 13.238 -2.369 9.009 1.00 67.38 177 LEU A C 1
ATOM 1394 O O . LEU A 1 177 ? 14.018 -1.460 8.700 1.00 67.38 177 LEU A O 1
ATOM 1398 N N . ASN A 1 178 ? 13.516 -3.647 8.728 1.00 78.25 178 ASN A N 1
ATOM 1399 C CA . ASN A 1 178 ? 14.734 -4.052 8.042 1.00 78.25 178 ASN A CA 1
ATOM 1400 C C . ASN A 1 178 ? 14.631 -3.742 6.546 1.00 78.25 178 ASN A C 1
ATOM 1402 O O . ASN A 1 178 ? 14.008 -4.464 5.769 1.00 78.25 178 ASN A O 1
ATOM 1406 N N . LYS A 1 179 ? 15.320 -2.682 6.131 1.00 71.75 179 LYS A N 1
ATOM 1407 C CA . LYS A 1 179 ? 15.335 -2.185 4.748 1.00 71.75 179 LYS A CA 1
ATOM 1408 C C . LYS A 1 179 ? 15.988 -3.142 3.744 1.00 71.75 179 LYS A C 1
ATOM 1410 O O . LYS A 1 179 ? 15.829 -2.945 2.544 1.00 71.75 179 LYS A O 1
ATOM 1415 N N . GLU A 1 180 ? 16.732 -4.143 4.212 1.00 79.94 180 GLU A N 1
ATOM 1416 C CA . GLU A 1 180 ? 17.306 -5.184 3.351 1.00 79.94 180 GLU A CA 1
ATOM 1417 C C . GLU A 1 180 ? 16.363 -6.387 3.183 1.00 79.94 180 GLU A C 1
ATOM 1419 O O . GLU A 1 180 ? 16.635 -7.258 2.359 1.00 79.94 180 GLU A O 1
ATOM 1424 N N . ASN A 1 181 ? 15.250 -6.445 3.926 1.00 83.50 181 ASN A N 1
ATOM 1425 C CA . ASN A 1 181 ? 14.253 -7.493 3.745 1.00 83.50 181 ASN A CA 1
ATOM 1426 C C . ASN A 1 181 ? 13.468 -7.262 2.436 1.00 83.50 181 ASN A C 1
ATOM 1428 O O . ASN A 1 181 ? 12.920 -6.171 2.250 1.00 83.50 181 ASN A O 1
ATOM 1432 N N . PRO A 1 182 ? 13.354 -8.274 1.555 1.00 86.00 182 PRO A N 1
ATOM 1433 C CA . PRO A 1 182 ? 12.539 -8.214 0.340 1.00 86.00 182 PRO A CA 1
ATOM 1434 C C . PRO A 1 182 ? 11.092 -7.740 0.554 1.00 86.00 182 PRO A C 1
ATOM 1436 O O . PRO A 1 182 ? 10.564 -7.001 -0.273 1.00 86.00 182 PRO A O 1
ATOM 1439 N N . LYS A 1 183 ? 10.459 -8.073 1.689 1.00 83.44 183 LYS A N 1
ATOM 1440 C CA . LYS A 1 183 ? 9.093 -7.613 2.018 1.00 83.44 183 LYS A CA 1
ATOM 1441 C C . LYS A 1 183 ? 8.974 -6.088 2.119 1.00 83.44 183 LYS A C 1
ATOM 1443 O O . LYS A 1 183 ? 7.898 -5.536 1.915 1.00 83.44 183 LYS A O 1
ATOM 1448 N N . ASN A 1 184 ? 10.088 -5.410 2.392 1.00 83.94 184 ASN A N 1
ATOM 1449 C CA . ASN A 1 184 ? 10.163 -3.960 2.543 1.00 83.94 184 ASN A CA 1
ATOM 1450 C C . ASN A 1 184 ? 10.733 -3.274 1.292 1.00 83.94 184 ASN A C 1
ATOM 1452 O O . ASN A 1 184 ? 11.139 -2.111 1.361 1.00 83.94 184 ASN A O 1
ATOM 1456 N N . ALA A 1 185 ? 10.784 -3.970 0.149 1.00 89.56 185 ALA A N 1
ATOM 1457 C CA . ALA A 1 185 ? 11.394 -3.458 -1.075 1.00 89.56 185 ALA A CA 1
ATOM 1458 C C . ALA A 1 185 ? 10.760 -2.140 -1.557 1.00 89.56 185 ALA A C 1
ATOM 1460 O O . ALA A 1 185 ? 11.485 -1.246 -1.990 1.00 89.56 185 ALA A O 1
ATOM 1461 N N . SER A 1 186 ? 9.440 -1.961 -1.422 1.00 89.88 186 SER A N 1
ATOM 1462 C CA . SER A 1 186 ? 8.765 -0.698 -1.772 1.00 89.88 186 SER A CA 1
ATOM 1463 C C . SER A 1 186 ? 9.210 0.462 -0.879 1.00 89.88 186 SER A C 1
ATOM 1465 O O . SER A 1 186 ? 9.562 1.527 -1.379 1.00 89.88 186 SER A O 1
ATOM 1467 N N . THR A 1 187 ? 9.280 0.243 0.439 1.00 84.31 187 THR A N 1
ATOM 1468 C CA . THR A 1 187 ? 9.783 1.239 1.399 1.00 84.31 187 THR A CA 1
ATOM 1469 C C . THR A 1 187 ? 11.236 1.592 1.107 1.00 84.31 187 THR A C 1
ATOM 1471 O O . THR A 1 187 ? 11.622 2.759 1.133 1.00 84.31 187 THR A O 1
ATOM 1474 N N . ARG A 1 188 ? 12.057 0.585 0.791 1.00 86.75 188 ARG A N 1
ATOM 1475 C CA . ARG A 1 188 ? 13.448 0.797 0.394 1.00 86.75 188 ARG A CA 1
ATOM 1476 C C . ARG A 1 188 ? 13.545 1.650 -0.869 1.00 86.75 188 ARG A C 1
ATOM 1478 O O . ARG A 1 188 ? 14.345 2.581 -0.894 1.00 86.75 188 ARG A O 1
ATOM 1485 N N . TRP A 1 189 ? 12.724 1.358 -1.876 1.00 93.38 189 TRP A N 1
ATOM 1486 C CA . TRP A 1 189 ? 12.700 2.097 -3.135 1.00 93.38 189 TRP A CA 1
ATOM 1487 C C . TRP A 1 189 ? 12.356 3.574 -2.920 1.00 93.38 189 TRP A C 1
ATOM 1489 O O . TRP A 1 189 ? 13.062 4.429 -3.449 1.00 93.38 189 TRP A O 1
ATOM 1499 N N . LEU A 1 190 ? 11.351 3.879 -2.089 1.00 88.00 190 LEU A N 1
ATOM 1500 C CA . LEU A 1 190 ? 10.973 5.260 -1.751 1.00 88.00 190 LEU A CA 1
ATOM 1501 C C . LEU A 1 190 ? 12.118 6.034 -1.079 1.00 88.00 190 LEU A C 1
ATOM 1503 O O . LEU A 1 190 ? 12.304 7.216 -1.347 1.00 88.00 190 LEU A O 1
ATOM 1507 N N . ILE A 1 191 ? 12.910 5.365 -0.236 1.00 83.12 191 ILE A N 1
ATOM 1508 C CA . ILE A 1 191 ? 14.081 5.964 0.421 1.00 83.12 191 ILE A CA 1
ATOM 1509 C C . ILE A 1 191 ? 15.219 6.187 -0.581 1.00 83.12 191 ILE A C 1
ATOM 1511 O O . ILE A 1 191 ? 15.837 7.249 -0.603 1.00 83.12 191 ILE A O 1
ATOM 1515 N N . ASP A 1 192 ? 15.531 5.186 -1.404 1.00 88.44 192 ASP A N 1
ATOM 1516 C CA . ASP A 1 192 ? 16.633 5.283 -2.364 1.00 88.44 192 ASP A CA 1
ATOM 1517 C C . ASP A 1 192 ? 16.352 6.332 -3.464 1.00 88.44 192 ASP A C 1
ATOM 1519 O O . ASP A 1 192 ? 17.304 6.939 -3.978 1.00 88.44 192 ASP A O 1
ATOM 1523 N N . ASN A 1 193 ? 15.066 6.570 -3.762 1.00 90.31 193 ASN A N 1
ATOM 1524 C CA . ASN A 1 193 ? 14.534 7.508 -4.757 1.00 90.31 193 ASN A CA 1
ATOM 1525 C C . ASN A 1 193 ? 13.780 8.690 -4.113 1.00 90.31 193 ASN A C 1
ATOM 1527 O O . ASN A 1 193 ? 12.800 9.191 -4.665 1.00 90.31 193 ASN A O 1
ATOM 1531 N N . GLU A 1 194 ? 14.221 9.140 -2.936 1.00 86.44 194 GLU A N 1
ATOM 1532 C CA . GLU A 1 194 ? 13.592 10.257 -2.227 1.00 86.44 194 GLU A CA 1
ATOM 1533 C C . GLU A 1 194 ? 13.460 11.502 -3.126 1.00 86.44 194 GLU A C 1
ATOM 1535 O O . GLU A 1 194 ? 14.407 11.929 -3.788 1.00 86.44 194 GLU A O 1
ATOM 1540 N N . GLY A 1 195 ? 12.264 12.097 -3.139 1.00 85.62 195 GLY A N 1
ATOM 1541 C CA . GLY A 1 195 ? 11.969 13.299 -3.920 1.00 85.62 195 GLY A CA 1
ATOM 1542 C C . GLY A 1 195 ? 11.593 13.052 -5.383 1.00 85.62 195 GLY A C 1
ATOM 1543 O O . GLY A 1 195 ? 11.244 14.019 -6.057 1.00 85.62 195 GLY A O 1
ATOM 1544 N N . ILE A 1 196 ? 11.581 11.801 -5.862 1.00 90.25 196 ILE A N 1
ATOM 1545 C CA . ILE A 1 196 ? 11.275 11.464 -7.264 1.00 90.25 196 ILE A CA 1
ATOM 1546 C C . ILE A 1 196 ? 9.941 12.051 -7.748 1.00 90.25 196 ILE A C 1
ATOM 1548 O O . ILE A 1 196 ? 9.907 12.725 -8.773 1.00 90.25 196 ILE A O 1
ATOM 1552 N N . HIS A 1 197 ? 8.861 11.895 -6.977 1.00 90.25 197 HIS A N 1
ATOM 1553 C CA . HIS A 1 197 ? 7.538 12.418 -7.339 1.00 90.25 197 HIS A CA 1
ATOM 1554 C C . HIS A 1 197 ? 7.531 13.942 -7.459 1.00 90.25 197 HIS A C 1
ATOM 1556 O O . HIS A 1 197 ? 7.017 14.489 -8.430 1.00 90.25 197 HIS A O 1
ATOM 1562 N N . ARG A 1 198 ? 8.192 14.629 -6.522 1.00 86.19 198 ARG A N 1
ATOM 1563 C CA . ARG A 1 198 ? 8.342 16.085 -6.570 1.00 86.19 198 ARG A CA 1
ATOM 1564 C C . ARG A 1 198 ? 9.177 16.521 -7.774 1.00 86.19 198 ARG A C 1
ATOM 1566 O O . ARG A 1 198 ? 8.887 17.547 -8.377 1.00 86.19 198 ARG A O 1
ATOM 1573 N N . SER A 1 199 ? 10.225 15.776 -8.125 1.00 88.31 199 SER A N 1
ATOM 1574 C CA . SER A 1 199 ? 11.043 16.069 -9.305 1.00 88.31 199 SER A CA 1
ATOM 1575 C C . SER A 1 199 ? 10.243 15.958 -10.604 1.00 88.31 199 SER A C 1
ATOM 1577 O O . SER A 1 199 ? 10.430 16.803 -11.478 1.00 88.31 199 SER A O 1
ATOM 1579 N N . ILE A 1 200 ? 9.335 14.981 -10.701 1.00 88.31 200 ILE A N 1
ATOM 1580 C CA . ILE A 1 200 ? 8.402 14.829 -11.827 1.00 88.31 200 ILE A CA 1
ATOM 1581 C C . ILE A 1 200 ? 7.407 15.994 -11.862 1.00 88.31 200 ILE A C 1
ATOM 1583 O O . ILE A 1 200 ? 7.306 16.667 -12.882 1.00 88.31 200 ILE A O 1
ATOM 1587 N N . GLU A 1 201 ? 6.733 16.278 -10.744 1.00 86.75 201 GLU A N 1
ATOM 1588 C CA . GLU A 1 201 ? 5.728 17.350 -10.637 1.00 86.75 201 GLU A CA 1
ATOM 1589 C C . GLU A 1 201 ? 6.300 18.719 -11.028 1.00 86.75 201 GLU A C 1
ATOM 1591 O O . GLU A 1 201 ? 5.664 19.518 -11.714 1.00 86.75 201 GLU A O 1
ATOM 1596 N N . VAL A 1 202 ? 7.530 18.991 -10.596 1.00 85.81 202 VAL A N 1
ATOM 1597 C CA . VAL A 1 202 ? 8.203 20.262 -10.849 1.00 85.81 202 VAL A CA 1
ATOM 1598 C C . VAL A 1 202 ? 8.789 20.335 -12.271 1.00 85.81 202 VAL A C 1
ATOM 1600 O O . VAL A 1 202 ? 8.924 21.429 -12.818 1.00 85.81 202 VAL A O 1
ATOM 1603 N N . GLY A 1 203 ? 9.159 19.201 -12.875 1.00 81.62 203 GLY A N 1
ATOM 1604 C CA . GLY A 1 203 ? 9.527 19.107 -14.293 1.00 81.62 203 GLY A CA 1
ATOM 1605 C C . GLY A 1 203 ? 10.824 19.813 -14.723 1.00 81.62 203 GLY A C 1
ATOM 1606 O O . GLY A 1 203 ? 11.036 20.025 -15.915 1.00 81.62 203 GLY A O 1
ATOM 1607 N N . TYR A 1 204 ? 11.715 20.206 -13.800 1.00 74.19 204 TYR A N 1
ATOM 1608 C CA . TYR A 1 204 ? 12.963 20.906 -14.171 1.00 74.19 204 TYR A CA 1
ATOM 1609 C C . TYR A 1 204 ? 14.025 19.998 -14.809 1.00 74.19 204 TYR A C 1
ATOM 1611 O O . TYR A 1 204 ? 14.901 20.493 -15.522 1.00 74.19 204 TYR A O 1
ATOM 1619 N N . LEU A 1 205 ? 13.983 18.691 -14.540 1.00 79.00 205 LEU A N 1
ATOM 1620 C CA . LEU A 1 205 ? 14.932 17.715 -15.072 1.00 79.00 205 LEU A CA 1
ATOM 1621 C C . LEU A 1 205 ? 14.225 16.824 -16.087 1.00 79.00 205 LEU A C 1
ATOM 1623 O O . LEU A 1 205 ? 13.248 16.167 -15.749 1.00 79.00 205 LEU A O 1
ATOM 1627 N N . LYS A 1 206 ? 14.747 16.784 -17.316 1.00 85.00 206 LYS A N 1
ATOM 1628 C CA . LYS A 1 206 ? 14.252 15.872 -18.358 1.00 85.00 206 LYS A CA 1
ATOM 1629 C C . LYS A 1 206 ? 14.608 14.415 -18.085 1.00 85.00 206 LYS A C 1
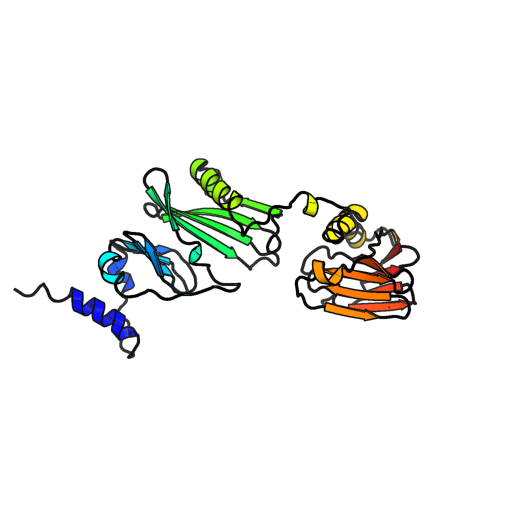ATOM 1631 O O . LYS A 1 206 ? 13.870 13.534 -18.491 1.00 85.00 206 LYS A O 1
ATOM 1636 N N . GLU A 1 207 ? 15.731 14.197 -17.407 1.00 92.00 207 GLU A N 1
ATOM 1637 C CA . GLU A 1 207 ? 16.266 12.889 -17.046 1.00 92.00 207 GLU A CA 1
ATOM 1638 C C . GLU A 1 207 ? 16.499 12.856 -15.536 1.00 92.00 207 GLU A C 1
ATOM 1640 O O . GLU A 1 207 ? 17.213 13.705 -14.992 1.00 92.00 207 GLU A O 1
ATOM 1645 N N . ILE A 1 208 ? 15.889 11.891 -14.851 1.00 93.88 208 ILE A N 1
ATOM 1646 C CA . ILE A 1 208 ? 15.990 11.721 -13.403 1.00 93.88 208 ILE A CA 1
ATOM 1647 C C . ILE A 1 208 ? 16.566 10.328 -13.117 1.00 93.88 208 ILE A C 1
ATOM 1649 O O . ILE A 1 208 ? 15.959 9.328 -13.501 1.00 93.88 208 ILE A O 1
ATOM 1653 N N . PRO A 1 209 ? 17.731 10.217 -12.454 1.00 94.31 209 PRO A N 1
ATOM 1654 C CA . PRO A 1 209 ? 18.315 8.919 -12.149 1.00 94.31 209 PRO A CA 1
ATOM 1655 C C . PRO A 1 209 ? 17.475 8.174 -11.107 1.00 94.31 209 PRO A C 1
ATOM 1657 O O . PRO A 1 209 ? 17.103 8.734 -10.075 1.00 94.31 209 PRO A O 1
ATOM 1660 N N . LEU A 1 210 ? 17.246 6.890 -11.358 1.00 96.06 210 LEU A N 1
ATOM 1661 C CA . LEU A 1 210 ? 16.592 5.953 -10.459 1.00 96.06 210 LEU A CA 1
ATOM 1662 C C . LEU A 1 210 ? 17.613 4.995 -9.846 1.00 96.06 210 LEU A C 1
ATOM 1664 O O . LEU A 1 210 ? 18.609 4.599 -10.455 1.00 96.06 210 LEU A O 1
ATOM 1668 N N . LYS A 1 211 ? 17.344 4.588 -8.611 1.00 95.06 211 LYS A N 1
ATOM 1669 C CA . LYS A 1 211 ? 18.096 3.559 -7.902 1.00 95.06 211 LYS A CA 1
ATOM 1670 C C . LYS A 1 211 ? 17.229 2.323 -7.752 1.00 95.06 211 LYS A C 1
ATOM 1672 O O . LYS A 1 211 ? 16.171 2.366 -7.126 1.00 95.06 211 LYS A O 1
ATOM 1677 N N . PHE A 1 212 ? 17.725 1.212 -8.283 1.00 95.50 212 PHE A N 1
ATOM 1678 C CA . PHE A 1 212 ? 17.094 -0.093 -8.151 1.00 95.50 212 PHE A CA 1
ATOM 1679 C C . PHE A 1 212 ? 17.940 -1.009 -7.273 1.00 95.50 212 PHE A C 1
ATOM 1681 O O . PHE A 1 212 ? 19.161 -1.093 -7.420 1.00 95.50 212 PHE A O 1
ATOM 1688 N N . LYS A 1 213 ? 17.266 -1.725 -6.374 1.00 94.38 213 LYS A N 1
ATOM 1689 C CA . LYS A 1 213 ? 17.834 -2.832 -5.609 1.00 94.38 213 LYS A CA 1
ATOM 1690 C C . LYS A 1 213 ? 17.266 -4.132 -6.170 1.00 94.38 213 LYS A C 1
ATOM 1692 O O . LYS A 1 213 ? 16.050 -4.282 -6.252 1.00 94.38 213 LYS A O 1
ATOM 1697 N N . SER A 1 214 ? 18.157 -5.048 -6.535 1.00 95.25 214 SER A N 1
ATOM 1698 C CA . SER A 1 214 ? 17.793 -6.386 -6.997 1.00 95.25 214 SER A CA 1
ATOM 1699 C C . SER A 1 214 ? 17.640 -7.360 -5.831 1.00 95.25 214 SER A C 1
ATOM 1701 O O . SER A 1 214 ? 18.403 -7.310 -4.861 1.00 95.25 214 SER A O 1
ATOM 1703 N N . TYR A 1 215 ? 16.688 -8.275 -5.971 1.00 94.88 215 TYR A N 1
ATOM 1704 C CA . TYR A 1 215 ? 16.338 -9.319 -5.020 1.00 94.88 215 TYR A CA 1
ATOM 1705 C C . TYR A 1 215 ? 16.230 -10.653 -5.759 1.00 94.88 215 TYR A C 1
ATOM 1707 O O . TYR A 1 215 ? 15.564 -10.758 -6.784 1.00 94.88 215 TYR A O 1
ATOM 1715 N N . ASN A 1 216 ? 16.850 -11.696 -5.220 1.00 94.31 216 ASN A N 1
ATOM 1716 C CA . ASN A 1 216 ? 16.831 -13.044 -5.795 1.00 94.31 216 ASN A CA 1
ATOM 1717 C C . ASN A 1 216 ? 15.625 -13.883 -5.324 1.00 94.31 216 ASN A C 1
ATOM 1719 O O . ASN A 1 216 ? 15.668 -15.113 -5.352 1.00 94.31 216 ASN A O 1
ATOM 1723 N N . VAL A 1 217 ? 14.573 -13.220 -4.847 1.00 94.38 217 VAL A N 1
ATOM 1724 C CA . VAL A 1 217 ? 13.323 -13.822 -4.380 1.00 94.38 217 VAL A CA 1
ATOM 1725 C C . VAL A 1 217 ? 12.154 -13.101 -5.030 1.00 94.38 217 VAL A C 1
ATOM 1727 O O . VAL A 1 217 ? 12.279 -11.925 -5.375 1.00 94.38 217 VAL A O 1
ATOM 1730 N N . ASP A 1 218 ? 11.034 -13.801 -5.180 1.00 94.12 218 ASP A N 1
ATOM 1731 C CA . ASP A 1 218 ? 9.815 -13.199 -5.706 1.00 94.12 218 ASP A CA 1
ATOM 1732 C C . ASP A 1 218 ? 9.318 -12.076 -4.784 1.00 94.12 218 ASP A C 1
ATOM 1734 O O . ASP 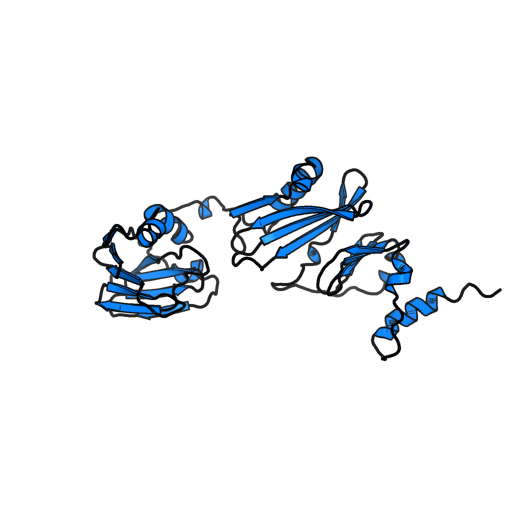A 1 218 ? 9.205 -12.245 -3.567 1.00 94.12 218 ASP A O 1
ATOM 1738 N N . LEU A 1 219 ? 9.059 -10.914 -5.382 1.00 95.06 219 LEU A N 1
ATOM 1739 C CA . LEU A 1 219 ? 8.490 -9.751 -4.708 1.00 95.06 219 LEU A CA 1
ATOM 1740 C C . LEU A 1 219 ? 6.982 -9.622 -4.952 1.00 95.06 219 LEU A C 1
ATOM 1742 O O . LEU A 1 219 ? 6.316 -8.920 -4.197 1.00 95.06 219 LEU A O 1
ATOM 1746 N N . VAL A 1 220 ? 6.428 -10.268 -5.981 1.00 93.06 220 VAL A N 1
ATOM 1747 C CA . VAL A 1 220 ? 5.030 -10.090 -6.396 1.00 93.06 220 VAL A CA 1
ATOM 1748 C C . VAL A 1 220 ? 4.078 -10.684 -5.366 1.00 93.06 220 VAL A C 1
ATOM 1750 O O . VAL A 1 220 ? 3.192 -9.981 -4.882 1.00 93.06 220 VAL A O 1
ATOM 1753 N N . GLU A 1 221 ? 4.266 -11.949 -4.981 1.00 87.69 221 GLU A N 1
ATOM 1754 C CA . GLU A 1 221 ? 3.415 -12.606 -3.981 1.00 87.69 221 GLU A CA 1
ATOM 1755 C C . GLU A 1 221 ? 3.336 -11.807 -2.660 1.00 87.69 221 GLU A C 1
ATOM 1757 O O . GLU A 1 221 ? 2.228 -11.408 -2.285 1.00 87.69 221 GLU A O 1
ATOM 1762 N N . PRO A 1 222 ? 4.455 -11.482 -1.972 1.00 83.19 222 PRO A N 1
ATOM 1763 C CA . PRO A 1 222 ? 4.386 -10.799 -0.681 1.00 83.19 222 PRO A CA 1
ATOM 1764 C C . PRO A 1 222 ? 3.873 -9.355 -0.763 1.00 83.19 222 PRO A C 1
ATOM 1766 O O . PRO A 1 222 ? 3.335 -8.860 0.226 1.00 83.19 222 PRO A O 1
ATOM 1769 N N . LEU A 1 223 ? 4.039 -8.667 -1.899 1.00 84.31 223 LEU A N 1
ATOM 1770 C CA . LEU A 1 223 ? 3.591 -7.277 -2.060 1.00 84.31 223 LEU A CA 1
ATOM 1771 C C . LEU A 1 223 ? 2.159 -7.161 -2.584 1.00 84.31 223 LEU A C 1
ATOM 1773 O O . LEU A 1 223 ? 1.517 -6.138 -2.359 1.00 84.31 223 LEU A O 1
ATOM 1777 N N . SER A 1 224 ? 1.654 -8.180 -3.283 1.00 85.44 224 SER A N 1
ATOM 1778 C CA . SER A 1 224 ? 0.311 -8.141 -3.862 1.00 85.44 224 SER A CA 1
ATOM 1779 C C . SER A 1 224 ? -0.780 -8.380 -2.830 1.00 85.44 224 SER A C 1
ATOM 1781 O O . SER A 1 224 ? -1.849 -7.791 -2.947 1.00 85.44 224 SER A O 1
ATOM 1783 N N . GLY A 1 225 ? -0.552 -9.250 -1.839 1.00 79.19 225 GLY A N 1
ATOM 1784 C CA . GLY A 1 225 ? -1.569 -9.579 -0.834 1.00 79.19 225 GLY A CA 1
ATOM 1785 C C . GLY A 1 225 ? -2.902 -10.051 -1.439 1.00 79.19 225 GLY A C 1
ATOM 1786 O O . GLY A 1 225 ? -3.953 -9.818 -0.851 1.00 79.19 225 GLY A O 1
ATOM 1787 N N . GLY A 1 226 ? -2.874 -10.659 -2.633 1.00 76.50 226 GLY A N 1
ATOM 1788 C CA . GLY A 1 226 ? -4.073 -11.068 -3.378 1.00 76.50 226 GLY A CA 1
ATOM 1789 C C . GLY A 1 226 ? -4.727 -9.971 -4.233 1.00 76.50 226 GLY A C 1
ATOM 1790 O O . GLY A 1 226 ? -5.821 -10.183 -4.756 1.00 76.50 226 GLY A O 1
ATOM 1791 N N . ALA A 1 227 ? -4.090 -8.809 -4.391 1.00 78.06 227 ALA A N 1
ATOM 1792 C CA . ALA A 1 227 ? -4.552 -7.748 -5.281 1.00 78.06 227 ALA A CA 1
ATOM 1793 C C . ALA A 1 227 ? -4.567 -8.181 -6.758 1.00 78.06 227 ALA A C 1
ATOM 1795 O O . ALA A 1 227 ? -3.880 -9.112 -7.177 1.00 78.06 227 ALA A O 1
ATOM 1796 N N . THR A 1 228 ? -5.343 -7.457 -7.571 1.00 86.88 228 THR A N 1
ATOM 1797 C CA . THR A 1 228 ? -5.345 -7.640 -9.030 1.00 86.88 228 THR A CA 1
ATOM 1798 C C . THR A 1 228 ? -3.979 -7.285 -9.614 1.00 86.88 228 THR A C 1
ATOM 1800 O O . THR A 1 228 ? -3.396 -6.261 -9.252 1.00 86.88 228 THR A O 1
ATOM 1803 N N . LEU A 1 229 ? -3.498 -8.121 -10.533 1.00 93.94 229 LEU A N 1
ATOM 1804 C CA . LEU A 1 229 ? -2.206 -7.978 -11.196 1.00 93.94 229 LEU A CA 1
ATOM 1805 C C . LEU A 1 229 ? -2.401 -7.658 -12.677 1.00 93.94 229 LEU A C 1
ATOM 1807 O O . LEU A 1 229 ? -3.284 -8.213 -13.331 1.00 93.94 229 LEU A O 1
ATOM 1811 N N . MET A 1 230 ? -1.556 -6.777 -13.201 1.00 95.94 230 MET A N 1
ATOM 1812 C CA . MET A 1 230 ? -1.432 -6.503 -14.631 1.00 95.94 230 MET A CA 1
ATOM 1813 C C . MET A 1 230 ? -0.011 -6.832 -15.063 1.00 95.94 230 MET A C 1
ATOM 1815 O O . MET A 1 230 ? 0.944 -6.355 -14.455 1.00 95.94 230 MET A O 1
ATOM 1819 N N . GLU A 1 231 ? 0.124 -7.658 -16.093 1.00 97.12 231 GLU A N 1
ATOM 1820 C CA . GLU A 1 231 ? 1.406 -8.216 -16.517 1.00 97.12 231 GLU A CA 1
ATOM 1821 C C . GLU A 1 231 ? 1.797 -7.704 -17.902 1.00 97.12 231 GLU A C 1
ATOM 1823 O O . GLU A 1 231 ? 0.980 -7.650 -18.824 1.00 97.12 231 GLU A O 1
ATOM 1828 N N . PHE A 1 232 ? 3.070 -7.347 -18.047 1.00 97.12 232 PHE A N 1
ATOM 1829 C CA . PHE A 1 232 ? 3.658 -6.819 -19.269 1.00 97.12 232 PHE A CA 1
ATOM 1830 C C . PHE A 1 232 ? 4.974 -7.545 -19.532 1.00 97.12 232 PHE A C 1
ATOM 1832 O O . PHE A 1 232 ? 5.882 -7.542 -18.702 1.00 97.12 232 PHE A O 1
ATOM 1839 N N . ASP A 1 233 ? 5.109 -8.147 -20.707 1.00 97.50 233 ASP A N 1
ATOM 1840 C CA . ASP A 1 233 ? 6.237 -9.019 -21.023 1.00 97.50 233 ASP A CA 1
ATOM 1841 C C . ASP A 1 233 ? 6.987 -8.585 -22.277 1.00 97.50 233 ASP A C 1
ATOM 1843 O O . ASP A 1 233 ? 6.396 -8.285 -23.313 1.00 97.50 233 ASP A O 1
ATOM 1847 N N . ASN A 1 234 ? 8.315 -8.671 -22.216 1.00 96.62 234 ASN A N 1
ATOM 1848 C CA . ASN A 1 234 ? 9.164 -8.708 -23.401 1.00 96.62 234 ASN A CA 1
ATOM 1849 C C . ASN A 1 234 ? 10.199 -9.843 -23.293 1.00 96.62 234 ASN A C 1
ATOM 1851 O O . ASN A 1 234 ? 10.124 -10.712 -22.420 1.00 96.62 234 ASN A O 1
ATOM 1855 N N . LYS A 1 235 ? 11.186 -9.874 -24.193 1.00 96.94 235 LYS A N 1
ATOM 1856 C CA . LYS A 1 235 ? 12.226 -10.915 -24.191 1.00 96.94 235 LYS A CA 1
ATOM 1857 C C . LYS A 1 235 ? 13.098 -10.917 -22.924 1.00 96.94 235 LYS A C 1
ATOM 1859 O O . LYS A 1 235 ? 13.549 -11.980 -22.506 1.00 96.94 235 LYS A O 1
ATOM 1864 N N . ASN A 1 236 ? 13.348 -9.751 -22.335 1.00 97.38 236 ASN A N 1
ATOM 1865 C CA . ASN A 1 236 ? 14.334 -9.553 -21.270 1.00 97.38 236 ASN A CA 1
ATOM 1866 C C . ASN A 1 236 ? 13.695 -9.374 -19.885 1.00 97.38 236 ASN A C 1
ATOM 1868 O O . ASN A 1 236 ? 14.332 -9.691 -18.881 1.00 97.38 236 ASN A O 1
ATOM 1872 N N . TYR A 1 237 ? 12.450 -8.904 -19.829 1.00 98.06 237 TYR A N 1
ATOM 1873 C CA . TYR A 1 237 ? 11.759 -8.515 -18.607 1.00 98.06 237 TYR A CA 1
ATOM 1874 C C . TYR A 1 237 ? 10.326 -9.051 -18.577 1.00 98.06 237 TYR A C 1
ATOM 1876 O O . TYR A 1 237 ? 9.688 -9.225 -19.618 1.00 98.06 237 TYR A O 1
ATOM 1884 N N . HIS A 1 238 ? 9.856 -9.322 -17.365 1.00 98.12 238 HIS A N 1
ATOM 1885 C CA . HIS A 1 238 ? 8.446 -9.485 -17.016 1.00 98.12 238 HIS A CA 1
ATOM 1886 C C . HIS A 1 238 ? 8.124 -8.408 -15.980 1.00 98.12 238 HIS A C 1
ATOM 1888 O O . HIS A 1 238 ? 8.859 -8.275 -15.005 1.00 98.12 238 HIS A O 1
ATOM 1894 N N . ILE A 1 239 ? 7.098 -7.601 -16.207 1.00 98.44 239 ILE A N 1
ATOM 1895 C CA . ILE A 1 239 ? 6.717 -6.490 -15.335 1.00 98.44 239 ILE A CA 1
ATOM 1896 C C . ILE A 1 239 ? 5.311 -6.748 -14.824 1.00 98.44 239 ILE A C 1
ATOM 1898 O O . ILE A 1 239 ? 4.397 -6.973 -15.610 1.00 98.44 239 ILE A O 1
ATOM 1902 N N . THR A 1 240 ? 5.138 -6.660 -13.515 1.00 98.31 240 THR A N 1
ATOM 1903 C CA . THR A 1 240 ? 3.862 -6.837 -12.836 1.00 98.31 240 THR A CA 1
ATOM 1904 C C . THR A 1 240 ? 3.490 -5.535 -12.143 1.00 98.31 240 THR A C 1
ATOM 1906 O O . THR A 1 240 ? 4.185 -5.085 -11.232 1.00 98.31 240 THR A O 1
ATOM 1909 N N . SER A 1 241 ? 2.387 -4.922 -12.559 1.00 97.25 241 SER A N 1
ATOM 1910 C CA . SER A 1 241 ? 1.768 -3.822 -11.831 1.00 97.25 241 SER A CA 1
ATOM 1911 C C . SER A 1 241 ? 0.726 -4.362 -10.856 1.00 97.25 241 SER A C 1
ATOM 1913 O O . SER A 1 241 ? -0.209 -5.060 -11.257 1.00 97.25 241 SER A O 1
ATOM 1915 N N . ILE A 1 242 ? 0.894 -4.042 -9.575 1.00 94.12 242 ILE A N 1
ATOM 1916 C CA . ILE A 1 242 ? -0.024 -4.430 -8.505 1.00 94.12 242 ILE A CA 1
ATOM 1917 C C . ILE A 1 242 ? -1.078 -3.327 -8.352 1.00 94.12 242 ILE A C 1
ATOM 1919 O O . ILE A 1 242 ? -0.738 -2.151 -8.213 1.00 94.12 242 ILE A O 1
ATOM 1923 N N . PHE A 1 243 ? -2.367 -3.680 -8.359 1.00 88.69 243 PHE A N 1
ATOM 1924 C CA . PHE A 1 243 ? -3.447 -2.709 -8.155 1.00 88.69 243 PHE A CA 1
ATOM 1925 C C . PHE A 1 243 ? -3.266 -1.947 -6.835 1.00 88.69 243 PHE A C 1
ATOM 1927 O O . PHE A 1 243 ? -3.164 -2.562 -5.775 1.00 88.69 243 PHE A O 1
ATOM 1934 N N . LYS A 1 244 ? -3.232 -0.606 -6.912 1.00 86.50 244 LYS A N 1
ATOM 1935 C CA . LYS A 1 244 ? -2.929 0.298 -5.782 1.00 86.50 244 LYS A CA 1
ATOM 1936 C C . LYS A 1 244 ? -1.592 0.013 -5.082 1.00 86.50 244 LYS A C 1
ATOM 1938 O O . LYS A 1 244 ? -1.428 0.330 -3.907 1.00 86.50 244 LYS A O 1
ATOM 1943 N N . GLY A 1 245 ? -0.647 -0.590 -5.795 1.00 90.06 245 GLY A N 1
ATOM 1944 C CA . GLY A 1 245 ? 0.632 -1.031 -5.260 1.00 90.06 245 GLY A CA 1
ATOM 1945 C C . GLY A 1 245 ? 1.809 -0.692 -6.176 1.00 90.06 245 GLY A C 1
ATOM 1946 O O . GLY A 1 245 ? 1.667 0.053 -7.147 1.00 90.06 245 GLY A O 1
ATOM 1947 N N . PRO A 1 246 ? 3.002 -1.214 -5.850 1.00 95.25 246 PRO A N 1
ATOM 1948 C CA . PRO A 1 246 ? 4.201 -0.981 -6.638 1.00 95.25 246 PRO A CA 1
ATOM 1949 C C . PRO A 1 246 ? 4.155 -1.731 -7.975 1.00 95.25 246 PRO A C 1
ATOM 1951 O O . PRO A 1 246 ? 3.463 -2.737 -8.139 1.00 95.25 246 PRO A O 1
ATOM 1954 N N . VAL A 1 247 ? 4.979 -1.271 -8.911 1.00 98.00 247 VAL A N 1
ATOM 1955 C CA . VAL A 1 247 ? 5.315 -1.990 -10.138 1.00 98.00 247 VAL A CA 1
ATOM 1956 C C . VAL A 1 247 ? 6.610 -2.757 -9.904 1.00 98.00 247 VAL A C 1
ATOM 1958 O O . VAL A 1 247 ? 7.652 -2.170 -9.597 1.00 98.00 247 VAL A O 1
ATOM 1961 N N . VAL A 1 248 ? 6.546 -4.074 -10.048 1.00 98.31 248 VAL A N 1
ATOM 1962 C CA . VAL A 1 248 ? 7.665 -5.001 -9.870 1.00 98.31 248 VAL A CA 1
ATOM 1963 C C . VAL A 1 248 ? 8.163 -5.434 -11.242 1.00 98.31 248 VAL A C 1
ATOM 1965 O O . VAL A 1 248 ? 7.371 -5.770 -12.114 1.00 98.31 248 VAL A O 1
ATOM 1968 N N . ALA A 1 249 ? 9.475 -5.455 -11.443 1.00 98.25 249 ALA A N 1
ATOM 1969 C CA . ALA A 1 249 ? 10.093 -5.985 -12.649 1.00 98.25 249 ALA A CA 1
ATOM 1970 C C . ALA A 1 249 ? 10.968 -7.195 -12.312 1.00 98.25 249 ALA A C 1
ATOM 1972 O O . ALA A 1 249 ? 11.728 -7.185 -11.346 1.00 98.25 249 ALA A O 1
ATOM 1973 N N . TYR A 1 250 ? 10.883 -8.227 -13.142 1.00 98.31 250 TYR A N 1
ATOM 1974 C CA . TYR A 1 250 ? 11.717 -9.417 -13.114 1.00 98.31 250 TYR A CA 1
ATOM 1975 C C . TYR A 1 250 ? 12.636 -9.427 -14.334 1.00 98.31 250 TYR A C 1
ATOM 1977 O O . TYR A 1 250 ? 12.177 -9.445 -15.480 1.00 98.31 250 TYR A O 1
ATOM 1985 N N . ASN A 1 251 ? 13.947 -9.430 -14.101 1.00 97.88 251 ASN A N 1
ATOM 1986 C CA . ASN A 1 251 ? 14.945 -9.570 -15.153 1.00 97.88 251 ASN A CA 1
ATOM 1987 C C . ASN A 1 251 ? 15.140 -11.055 -15.485 1.00 97.88 251 ASN A C 1
ATOM 1989 O O . ASN A 1 251 ? 15.728 -11.806 -14.708 1.00 97.88 251 ASN A O 1
ATOM 1993 N N . LYS A 1 252 ? 14.718 -11.476 -16.681 1.00 97.75 252 LYS A N 1
ATOM 1994 C CA . LYS A 1 252 ? 14.771 -12.880 -17.130 1.00 97.75 252 LYS A CA 1
ATOM 1995 C C . LYS A 1 252 ? 16.199 -13.404 -17.311 1.00 97.75 252 LYS A C 1
ATOM 1997 O O . LYS A 1 252 ? 16.415 -14.615 -17.289 1.00 97.75 252 LYS A O 1
ATOM 2002 N N . THR A 1 253 ? 17.172 -12.508 -17.493 1.00 95.50 253 THR A N 1
ATOM 2003 C CA . THR A 1 253 ? 18.585 -12.871 -17.670 1.00 95.50 253 THR A CA 1
ATOM 2004 C C . THR A 1 253 ? 19.268 -13.110 -16.330 1.00 95.50 253 THR A C 1
ATOM 2006 O O . THR A 1 253 ? 19.892 -14.154 -16.145 1.00 95.50 253 THR A O 1
ATOM 2009 N N . THR A 1 254 ? 19.156 -12.161 -15.395 1.00 96.75 254 THR A N 1
ATOM 2010 C CA . THR A 1 254 ? 19.808 -12.282 -14.077 1.00 96.75 254 THR A CA 1
ATOM 2011 C C . THR A 1 254 ? 18.991 -13.107 -13.090 1.00 96.75 254 THR A C 1
ATOM 2013 O O . THR A 1 254 ? 19.553 -13.650 -12.147 1.00 96.75 254 THR A O 1
ATOM 2016 N N . LYS A 1 255 ? 17.694 -13.286 -13.370 1.00 97.50 255 LYS A N 1
ATOM 2017 C CA . LYS A 1 255 ? 16.700 -13.944 -12.514 1.00 97.50 255 LYS A CA 1
ATOM 2018 C C . LYS A 1 255 ? 16.452 -13.215 -11.195 1.00 97.50 255 LYS A C 1
ATOM 2020 O O . LYS A 1 255 ? 16.114 -13.854 -10.203 1.00 97.50 255 LYS A O 1
ATOM 2025 N N . ASP A 1 256 ? 16.564 -11.892 -11.217 1.00 97.25 256 ASP A N 1
ATOM 2026 C CA . ASP A 1 256 ? 16.298 -11.046 -10.059 1.00 97.25 256 ASP A CA 1
ATOM 2027 C C . ASP A 1 256 ? 15.053 -10.184 -10.264 1.00 97.25 256 ASP A C 1
ATOM 2029 O O . ASP A 1 256 ? 14.760 -9.730 -11.374 1.00 97.25 256 ASP A O 1
ATOM 2033 N N . TYR A 1 257 ? 14.370 -9.915 -9.160 1.00 97.94 257 TYR A N 1
ATOM 2034 C CA . TYR A 1 257 ? 13.270 -8.972 -9.045 1.00 97.94 257 TYR A CA 1
ATOM 2035 C C . TYR A 1 257 ? 13.776 -7.620 -8.544 1.00 97.94 257 TYR A C 1
ATOM 2037 O O . TYR A 1 257 ? 14.718 -7.548 -7.757 1.00 97.94 257 TYR A O 1
ATOM 2045 N N . PHE A 1 258 ? 13.130 -6.539 -8.955 1.00 97.50 258 PHE A N 1
ATOM 2046 C CA . PHE A 1 258 ? 13.352 -5.203 -8.414 1.00 97.50 258 PHE A CA 1
ATOM 2047 C C . PHE A 1 258 ? 12.066 -4.384 -8.495 1.00 97.50 258 PHE A C 1
ATOM 2049 O O . PHE A 1 258 ? 11.188 -4.650 -9.316 1.00 97.50 258 PHE A O 1
ATOM 2056 N N . ILE A 1 259 ? 11.949 -3.374 -7.634 1.00 97.88 259 ILE A N 1
ATOM 2057 C CA . ILE A 1 259 ? 10.858 -2.404 -7.727 1.00 97.88 259 ILE A CA 1
ATOM 2058 C C . ILE A 1 259 ? 11.195 -1.421 -8.843 1.00 97.88 259 ILE A C 1
ATOM 2060 O O . ILE A 1 259 ? 12.216 -0.735 -8.782 1.00 97.88 259 ILE A O 1
ATOM 2064 N N . LEU A 1 260 ? 10.345 -1.383 -9.862 1.00 98.06 260 LEU A N 1
ATOM 2065 C CA . LEU A 1 260 ? 10.465 -0.466 -10.985 1.00 98.06 260 LEU A CA 1
ATOM 2066 C C . LEU A 1 260 ? 9.894 0.909 -10.627 1.00 98.06 260 LEU A C 1
ATOM 2068 O O . LEU A 1 260 ? 10.514 1.928 -10.920 1.00 98.06 260 LEU A O 1
ATOM 2072 N N . TRP A 1 261 ? 8.734 0.928 -9.970 1.00 97.50 261 TRP A N 1
ATOM 2073 C CA . TRP A 1 261 ? 8.038 2.154 -9.594 1.00 97.50 261 TRP A CA 1
ATOM 2074 C C . TRP A 1 261 ? 7.187 1.941 -8.342 1.00 97.50 261 TRP A C 1
ATOM 2076 O O . TRP A 1 261 ? 6.599 0.874 -8.165 1.00 97.50 261 TRP A O 1
ATOM 2086 N N . VAL A 1 262 ? 7.085 2.959 -7.490 1.00 94.75 262 VAL A N 1
ATOM 2087 C CA . VAL A 1 262 ? 6.106 3.009 -6.397 1.00 94.75 262 VAL A CA 1
ATOM 2088 C C . VAL A 1 262 ? 5.232 4.241 -6.629 1.00 94.75 262 VAL A C 1
ATOM 2090 O O . VAL A 1 262 ? 5.792 5.330 -6.681 1.00 94.75 262 VAL A O 1
ATOM 2093 N N . PRO A 1 263 ? 3.905 4.104 -6.805 1.00 90.81 263 PRO A N 1
ATOM 2094 C CA . PRO A 1 263 ? 2.995 5.246 -6.894 1.00 90.81 263 PRO A CA 1
ATOM 2095 C C . PRO A 1 263 ? 3.093 6.183 -5.685 1.00 90.81 263 PRO A C 1
ATOM 2097 O O . PRO A 1 263 ? 3.335 5.721 -4.569 1.00 90.81 263 PRO A O 1
ATOM 2100 N N . ALA A 1 264 ? 2.869 7.483 -5.905 1.00 84.94 264 ALA A N 1
ATOM 2101 C CA . ALA A 1 264 ? 2.857 8.472 -4.825 1.00 84.94 264 ALA A CA 1
ATOM 2102 C C . ALA A 1 264 ? 1.672 8.254 -3.873 1.00 84.94 264 ALA A C 1
ATOM 2104 O O . ALA A 1 264 ? 1.794 8.467 -2.667 1.00 84.94 264 ALA A O 1
ATOM 2105 N N . ASP A 1 265 ? 0.542 7.794 -4.415 1.00 82.12 265 ASP A N 1
ATOM 2106 C CA . ASP A 1 265 ? -0.641 7.424 -3.656 1.00 82.12 265 ASP A CA 1
ATOM 2107 C C . ASP A 1 265 ? -1.397 6.231 -4.280 1.00 82.12 265 ASP A C 1
ATOM 2109 O O . ASP A 1 265 ? -1.068 5.717 -5.353 1.00 82.12 265 ASP A O 1
ATOM 2113 N N . VAL A 1 266 ? -2.442 5.774 -3.584 1.00 76.31 266 VAL A N 1
ATOM 2114 C CA . VAL A 1 266 ? -3.311 4.661 -4.014 1.00 76.31 266 VAL A CA 1
ATOM 2115 C C . VAL A 1 266 ? -4.226 5.000 -5.187 1.00 76.31 266 VAL A C 1
ATOM 2117 O O . VAL A 1 266 ? -4.965 4.126 -5.634 1.00 76.31 266 VAL A O 1
ATOM 2120 N N . TYR A 1 267 ? -4.245 6.244 -5.649 1.00 81.06 267 TYR A N 1
ATOM 2121 C CA . TYR A 1 267 ? -4.943 6.707 -6.840 1.00 81.06 267 TYR A CA 1
ATOM 2122 C C . TYR A 1 267 ? -3.999 6.882 -8.030 1.00 81.06 267 TYR A C 1
ATOM 2124 O O . TYR A 1 267 ? -4.494 6.995 -9.139 1.00 81.06 267 TYR A O 1
ATOM 2132 N N . ASP A 1 268 ? -2.688 6.781 -7.855 1.00 85.19 268 ASP A N 1
ATOM 2133 C CA . ASP A 1 268 ? -1.696 6.856 -8.933 1.00 85.19 268 ASP A CA 1
ATOM 2134 C C . ASP A 1 268 ? -1.219 5.469 -9.396 1.00 85.19 268 ASP A C 1
ATOM 2136 O O . ASP A 1 268 ? -0.109 5.298 -9.910 1.00 85.19 268 ASP A O 1
ATOM 2140 N N . TRP A 1 269 ? -2.038 4.431 -9.191 1.00 88.69 269 TRP A N 1
ATOM 2141 C CA . TRP A 1 269 ? -1.661 3.081 -9.601 1.00 88.69 269 TRP A CA 1
ATOM 2142 C C . TRP A 1 269 ? -1.511 2.979 -11.119 1.00 88.69 269 TRP A C 1
ATOM 2144 O O . TRP A 1 269 ? -2.273 3.554 -11.899 1.00 88.69 269 TRP A O 1
ATOM 2154 N N . VAL A 1 270 ? -0.551 2.164 -11.541 1.00 93.88 270 VAL A N 1
ATOM 2155 C CA . VAL A 1 270 ? -0.216 2.012 -12.954 1.00 93.88 270 VAL A CA 1
ATOM 2156 C C . VAL A 1 270 ? -1.095 0.927 -13.558 1.00 93.88 270 VAL A C 1
ATOM 2158 O O . VAL A 1 270 ? -1.050 -0.223 -13.126 1.00 93.88 270 VAL A O 1
ATOM 2161 N N . SER A 1 271 ? -1.904 1.276 -14.555 1.00 93.06 271 SER A N 1
ATOM 2162 C CA . SER A 1 271 ? -2.769 0.307 -15.247 1.00 93.06 271 SER A CA 1
ATOM 2163 C C . SER A 1 271 ? -2.270 -0.097 -16.632 1.00 93.06 271 SER A C 1
ATOM 2165 O O . SER A 1 271 ? -2.731 -1.088 -17.196 1.00 93.06 271 SER A O 1
ATOM 2167 N N . LYS A 1 272 ? -1.294 0.638 -17.170 1.00 95.50 272 LYS A N 1
ATOM 2168 C CA . LYS A 1 272 ? -0.796 0.455 -18.528 1.00 95.50 272 LYS A CA 1
ATOM 2169 C C . LYS A 1 272 ? 0.686 0.797 -18.611 1.00 95.50 272 LYS A C 1
ATOM 2171 O O . LYS A 1 272 ? 1.118 1.844 -18.128 1.00 95.50 272 LYS A O 1
ATOM 2176 N N . ILE A 1 273 ? 1.443 -0.106 -19.229 1.00 97.06 273 ILE A N 1
ATOM 2177 C CA . ILE A 1 273 ? 2.868 0.029 -19.524 1.00 97.06 273 ILE A CA 1
ATOM 2178 C C . ILE A 1 273 ? 3.107 -0.514 -20.933 1.00 97.06 273 ILE A C 1
ATOM 2180 O O . ILE A 1 273 ? 2.641 -1.607 -21.244 1.00 97.06 273 ILE A O 1
ATOM 2184 N N . ASP A 1 274 ? 3.878 0.205 -21.748 1.00 97.25 274 ASP A N 1
ATOM 2185 C CA . ASP A 1 274 ? 4.334 -0.282 -23.056 1.00 97.25 274 ASP A CA 1
ATOM 2186 C C . ASP A 1 274 ? 5.862 -0.389 -23.098 1.00 97.25 274 ASP A C 1
ATOM 2188 O O . ASP A 1 274 ? 6.580 0.477 -22.602 1.00 97.25 274 ASP A O 1
ATOM 2192 N N . PHE A 1 275 ? 6.391 -1.433 -23.738 1.00 97.50 275 PHE A N 1
ATOM 2193 C CA . PHE A 1 275 ? 7.819 -1.505 -24.053 1.00 97.50 275 PHE A CA 1
ATOM 2194 C C . PHE A 1 275 ? 8.110 -0.692 -25.319 1.00 97.50 275 PHE A C 1
ATOM 2196 O O . PHE A 1 275 ? 7.809 -1.129 -26.429 1.00 97.50 275 PHE A O 1
ATOM 2203 N N . VAL A 1 276 ? 8.736 0.476 -25.160 1.00 96.38 276 VAL A N 1
ATOM 2204 C CA . VAL A 1 276 ? 9.227 1.304 -26.278 1.00 96.38 276 VAL A CA 1
ATOM 2205 C C . VAL A 1 276 ? 10.433 0.637 -26.936 1.00 96.38 276 VAL A C 1
ATOM 2207 O O . VAL A 1 276 ? 10.593 0.658 -28.156 1.00 96.38 276 VAL A O 1
ATOM 2210 N N . THR A 1 277 ? 11.291 0.024 -26.119 1.00 96.00 277 THR A N 1
ATOM 2211 C CA . THR A 1 277 ? 12.403 -0.819 -26.567 1.00 96.00 277 THR A CA 1
ATOM 2212 C C . THR A 1 277 ? 12.575 -2.014 -25.628 1.00 96.00 277 THR A C 1
ATOM 2214 O O . THR A 1 277 ? 11.887 -2.146 -24.618 1.00 96.00 277 THR A O 1
ATOM 2217 N N . ASP A 1 278 ? 13.556 -2.869 -25.917 1.00 94.19 278 ASP A N 1
ATOM 2218 C CA . ASP A 1 278 ? 13.947 -3.998 -25.067 1.00 94.19 278 ASP A CA 1
ATOM 2219 C C . ASP A 1 278 ? 14.319 -3.615 -23.622 1.00 94.19 278 ASP A C 1
ATOM 2221 O O . ASP A 1 278 ? 14.281 -4.484 -22.747 1.00 94.19 278 ASP A O 1
ATOM 2225 N N . SER A 1 279 ? 14.711 -2.360 -23.380 1.00 94.25 279 SER A N 1
ATOM 2226 C CA . SER A 1 279 ? 15.080 -1.840 -22.059 1.00 94.25 279 SER A CA 1
ATOM 2227 C C . SER A 1 279 ? 14.343 -0.570 -21.658 1.00 94.25 279 SER A C 1
ATOM 2229 O O . SER A 1 279 ? 14.591 -0.088 -20.564 1.00 94.25 279 SER A O 1
ATOM 2231 N N . LYS A 1 280 ? 13.463 -0.021 -22.499 1.00 97.38 280 LYS A N 1
ATOM 2232 C CA . LYS A 1 280 ? 12.740 1.220 -22.204 1.00 97.38 280 LYS A CA 1
ATOM 2233 C C . LYS A 1 280 ? 11.250 0.948 -22.114 1.00 97.38 280 LYS A C 1
ATOM 2235 O O . LYS A 1 280 ? 10.677 0.383 -23.047 1.00 97.38 280 LYS A O 1
ATOM 2240 N N . VAL A 1 281 ? 10.645 1.366 -21.013 1.00 97.81 281 VAL A N 1
ATOM 2241 C CA . VAL A 1 281 ? 9.219 1.191 -20.727 1.00 97.81 281 VAL A CA 1
ATOM 2242 C C . VAL A 1 281 ? 8.542 2.538 -20.569 1.00 97.81 281 VAL A C 1
ATOM 2244 O O . VAL A 1 281 ? 9.121 3.439 -19.980 1.00 97.81 281 VAL A O 1
ATOM 2247 N N . ARG A 1 282 ? 7.325 2.662 -21.085 1.00 97.88 282 ARG A N 1
ATOM 2248 C CA . ARG A 1 282 ? 6.505 3.869 -21.050 1.00 97.88 282 ARG A CA 1
ATOM 2249 C C . ARG A 1 282 ? 5.349 3.687 -20.095 1.00 97.88 282 ARG A C 1
ATOM 2251 O O . ARG A 1 282 ? 4.635 2.691 -20.190 1.00 97.88 282 ARG A O 1
ATOM 2258 N N . PHE A 1 283 ? 5.171 4.654 -19.208 1.00 96.56 283 PHE A N 1
ATOM 2259 C CA . PHE A 1 283 ? 4.081 4.706 -18.246 1.00 96.56 283 PHE A CA 1
ATOM 2260 C C . PHE A 1 283 ? 2.985 5.639 -18.747 1.00 96.56 283 PHE A C 1
ATOM 2262 O O . PHE A 1 283 ? 3.265 6.660 -19.380 1.00 96.56 283 PHE A O 1
ATOM 2269 N N . TYR A 1 284 ? 1.741 5.286 -18.439 1.00 94.50 284 TYR A N 1
ATOM 2270 C CA . TYR A 1 284 ? 0.563 6.034 -18.857 1.00 94.50 284 TYR A CA 1
ATOM 2271 C C . TYR A 1 284 ? -0.270 6.470 -17.655 1.00 94.50 284 TYR A C 1
ATOM 2273 O O . TYR A 1 284 ? -0.369 5.747 -16.661 1.00 94.50 284 TYR A O 1
ATOM 2281 N N . ASP A 1 285 ? -0.887 7.641 -17.779 1.00 89.75 285 ASP A N 1
ATOM 2282 C CA . ASP A 1 285 ? -1.865 8.150 -16.833 1.00 89.75 285 ASP A CA 1
ATOM 2283 C C . ASP A 1 285 ? -3.112 7.264 -16.878 1.00 89.75 285 ASP A C 1
ATOM 2285 O O . ASP A 1 285 ? -3.631 6.943 -17.949 1.00 89.75 285 ASP A O 1
ATOM 2289 N N . ARG A 1 286 ? -3.607 6.851 -15.709 1.00 85.75 286 ARG A N 1
ATOM 2290 C CA . ARG A 1 286 ? -4.739 5.918 -15.629 1.00 85.75 286 ARG A CA 1
ATOM 2291 C C . ARG A 1 286 ? -6.078 6.520 -16.071 1.00 85.75 286 ARG A C 1
ATOM 2293 O O . ARG A 1 286 ? -7.031 5.770 -16.267 1.00 85.75 286 ARG A O 1
ATOM 2300 N N . MET A 1 287 ? -6.204 7.847 -16.084 1.00 87.38 287 MET A N 1
ATOM 2301 C CA . MET A 1 287 ? -7.462 8.554 -16.324 1.00 87.38 287 MET A CA 1
ATOM 2302 C C . MET A 1 287 ? -7.667 8.832 -17.807 1.00 87.38 287 MET A C 1
ATOM 2304 O O . MET A 1 287 ? -8.798 8.738 -18.286 1.00 87.38 287 MET A O 1
ATOM 2308 N N . ASP A 1 288 ? -6.602 9.197 -18.522 1.00 90.19 288 ASP A N 1
ATOM 2309 C CA . ASP A 1 288 ? -6.693 9.610 -19.925 1.00 90.19 288 ASP A CA 1
ATOM 2310 C C . ASP A 1 288 ? -5.735 8.887 -20.878 1.00 90.19 288 ASP A C 1
ATOM 2312 O O . ASP A 1 288 ? -5.714 9.208 -22.071 1.00 90.19 288 ASP A O 1
ATOM 2316 N N . ASP A 1 289 ? -5.007 7.877 -20.390 1.00 90.31 289 ASP A N 1
ATOM 2317 C CA . ASP A 1 289 ? -4.133 7.024 -21.195 1.00 90.31 289 ASP A CA 1
ATOM 2318 C C . ASP A 1 289 ? -3.025 7.806 -21.927 1.00 90.31 289 ASP A C 1
ATOM 2320 O O . ASP A 1 289 ? -2.458 7.323 -22.916 1.00 90.31 289 ASP A O 1
ATOM 2324 N N . LYS A 1 290 ? -2.692 9.020 -21.465 1.00 93.00 290 LYS A N 1
ATOM 2325 C CA . LYS A 1 290 ? -1.546 9.773 -21.981 1.00 93.00 290 LYS A CA 1
ATOM 2326 C C . LYS A 1 290 ? -0.253 9.231 -21.408 1.00 93.00 290 LYS A C 1
ATOM 2328 O O . LYS A 1 290 ? -0.179 8.863 -20.242 1.00 93.00 290 LYS A O 1
ATOM 2333 N N . ALA A 1 291 ? 0.776 9.204 -22.245 1.00 93.56 291 ALA A N 1
ATOM 2334 C CA . ALA A 1 291 ? 2.118 8.890 -21.791 1.00 93.56 291 ALA A CA 1
ATOM 2335 C C . ALA A 1 291 ? 2.599 9.968 -20.805 1.00 93.56 291 ALA A C 1
ATOM 2337 O O . ALA A 1 291 ? 2.373 11.157 -21.035 1.00 93.56 291 ALA A O 1
ATOM 2338 N N . VAL A 1 292 ? 3.205 9.532 -19.700 1.00 92.19 292 VAL A N 1
ATOM 2339 C CA . VAL A 1 292 ? 3.648 10.412 -18.605 1.00 92.19 292 VAL A CA 1
ATOM 2340 C C . VAL A 1 292 ? 5.168 10.503 -18.579 1.00 92.19 292 VAL A C 1
ATOM 2342 O O . VAL A 1 292 ? 5.734 11.591 -18.530 1.00 92.19 292 VAL A O 1
ATOM 2345 N N . PHE A 1 293 ? 5.831 9.350 -18.599 1.00 95.00 293 PHE A N 1
ATOM 2346 C CA . PHE A 1 293 ? 7.282 9.246 -18.603 1.00 95.00 293 PHE A CA 1
ATOM 2347 C C . PHE A 1 293 ? 7.716 7.875 -19.114 1.00 95.00 293 PHE A C 1
ATOM 2349 O O . PHE A 1 293 ? 6.960 6.898 -19.071 1.00 95.00 293 PHE A O 1
ATOM 2356 N N . ASP A 1 294 ? 8.971 7.799 -19.531 1.00 97.25 294 ASP A N 1
ATOM 2357 C CA . ASP A 1 294 ? 9.657 6.550 -19.813 1.00 97.25 294 ASP A CA 1
ATOM 2358 C C . ASP A 1 294 ? 10.651 6.212 -18.695 1.00 97.25 294 ASP A C 1
ATOM 2360 O O . ASP A 1 294 ? 11.212 7.098 -18.059 1.00 97.25 294 ASP A O 1
ATOM 2364 N N . ILE A 1 295 ? 10.925 4.928 -18.477 1.00 97.88 295 ILE A N 1
ATOM 2365 C CA . ILE A 1 295 ? 12.054 4.456 -17.671 1.00 97.88 295 ILE A CA 1
ATOM 2366 C C . ILE A 1 295 ? 12.948 3.584 -18.553 1.00 97.88 295 ILE A C 1
ATOM 2368 O O . ILE A 1 295 ? 12.494 2.580 -19.108 1.00 97.88 295 ILE A O 1
ATOM 2372 N N . ASP A 1 296 ? 14.229 3.934 -18.658 1.00 97.19 296 ASP A N 1
ATOM 2373 C CA . ASP A 1 296 ? 15.256 3.080 -19.255 1.00 97.19 296 ASP A CA 1
ATOM 2374 C C . ASP A 1 296 ? 15.938 2.232 -18.167 1.00 97.19 296 ASP A C 1
ATOM 2376 O O . ASP A 1 296 ? 16.630 2.724 -17.275 1.00 97.19 296 ASP A O 1
ATOM 2380 N N . LEU A 1 297 ? 15.733 0.919 -18.261 1.00 95.69 297 LEU A N 1
ATOM 2381 C CA . LEU A 1 297 ? 16.212 -0.122 -17.352 1.00 95.69 297 LEU A CA 1
ATOM 2382 C C . LEU A 1 297 ? 17.714 -0.424 -17.494 1.00 95.69 297 LEU A C 1
ATOM 2384 O O . LEU A 1 297 ? 18.258 -1.185 -16.695 1.00 95.69 297 LEU A O 1
ATOM 2388 N N . ARG A 1 298 ? 18.392 0.095 -18.528 1.00 92.62 298 ARG A N 1
ATOM 2389 C CA . ARG A 1 298 ? 19.853 -0.031 -18.689 1.00 92.62 298 ARG A CA 1
ATOM 2390 C C . ARG A 1 298 ? 20.591 1.133 -18.053 1.00 92.62 298 ARG A C 1
ATOM 2392 O O . ARG A 1 298 ? 21.623 0.912 -17.423 1.00 92.62 298 ARG A O 1
ATOM 2399 N N . SER A 1 299 ? 20.101 2.353 -18.256 1.00 94.31 299 SER A N 1
ATOM 2400 C CA . SER A 1 299 ? 20.689 3.560 -17.661 1.00 94.31 299 SER A CA 1
ATOM 2401 C C . SER A 1 299 ? 20.125 3.869 -16.274 1.00 94.31 299 SER A C 1
ATOM 2403 O O . SER A 1 299 ? 20.664 4.734 -15.589 1.00 94.31 299 SER A O 1
ATOM 2405 N N . ASN A 1 300 ? 19.067 3.166 -15.853 1.00 95.94 300 ASN A N 1
ATOM 2406 C CA . ASN A 1 300 ? 18.295 3.441 -14.644 1.00 95.94 300 ASN A CA 1
ATOM 2407 C C . ASN A 1 300 ? 17.863 4.907 -14.591 1.00 95.94 300 ASN A C 1
ATOM 2409 O O . ASN A 1 300 ? 18.156 5.617 -13.635 1.00 95.94 300 ASN A O 1
ATOM 2413 N N . THR A 1 301 ? 17.237 5.388 -15.659 1.00 96.56 301 THR A N 1
ATOM 2414 C CA . THR A 1 301 ? 16.857 6.799 -15.796 1.00 96.56 301 THR A CA 1
ATOM 2415 C C . THR A 1 301 ? 15.385 6.904 -16.155 1.00 96.56 301 THR A C 1
ATOM 2417 O O . THR A 1 301 ? 14.895 6.141 -16.984 1.00 96.56 301 THR A O 1
ATOM 2420 N N . LEU A 1 302 ? 14.691 7.838 -15.511 1.00 96.00 302 LEU A N 1
ATOM 2421 C CA . LEU A 1 302 ? 13.342 8.262 -15.853 1.00 96.00 302 LEU A CA 1
ATOM 2422 C C . LEU A 1 302 ? 13.419 9.478 -16.777 1.00 96.00 302 LEU A C 1
ATOM 2424 O O . LEU A 1 302 ? 14.109 10.445 -16.462 1.00 96.00 302 LEU A O 1
ATOM 2428 N N . GLU A 1 303 ? 12.704 9.431 -17.892 1.00 95.19 303 GLU A N 1
ATOM 2429 C CA . GLU A 1 303 ? 12.622 10.487 -18.897 1.00 95.19 303 GLU A CA 1
ATOM 2430 C C . GLU A 1 303 ? 11.197 11.039 -18.948 1.00 95.19 303 GLU A C 1
ATOM 2432 O O . GLU A 1 303 ? 10.256 10.284 -19.184 1.00 95.19 303 GLU A O 1
ATOM 2437 N N . LEU A 1 304 ? 11.027 12.343 -18.731 1.00 89.44 304 LEU A N 1
ATOM 2438 C CA . LEU A 1 304 ? 9.722 12.998 -18.876 1.00 89.44 304 LEU A CA 1
ATOM 2439 C C . LEU A 1 304 ? 9.405 13.215 -20.365 1.00 89.44 304 LEU A C 1
ATOM 2441 O O . LEU A 1 304 ? 10.286 13.667 -21.105 1.00 89.44 304 LEU A O 1
ATOM 2445 N N . ASP A 1 305 ? 8.174 12.894 -20.779 1.00 76.69 305 ASP A N 1
ATOM 2446 C CA . ASP A 1 305 ? 7.676 13.138 -22.150 1.00 76.69 305 ASP A CA 1
ATOM 2447 C C . ASP A 1 305 ? 7.470 14.647 -22.438 1.00 76.69 305 ASP A C 1
ATOM 2449 O O . ASP A 1 305 ? 7.142 15.423 -21.506 1.00 76.69 305 ASP A O 1
#

Secondary structure (DSSP, 8-state):
---SSHHHHHHHHHHHTTT-------SHHHHTTTTEEEE---S--EEEETTEEEEE-SS-EEEEES-HHHHTTT--------TTS--GGG-EEEEETTEEEEEEEEEE-SSTT-EEEEEEEETTT--EEEEEEESSTT---EEEE-HHHHH-HHHHHHHHHHHHH-TTS----TTTT-TTSGGGHHHHHHHHTTTHHHHHHH---SEEE----EESS-SHHHHHTT--EEEEE-SSEEEEEETTSPEEEEETTTTEEEEEE--SSTTS----EEESSSSEEEEE-TTT--EEEEEETTTTEEEE-

Radius of gyration: 27.46 Å; Cα contacts (8 Å, |Δi|>4): 529; chains: 1; bounding box: 80×40×65 Å